Protein AF-A0A7J6F207-F1 (afdb_monomer)

Solvent-accessible surface area (backbone atoms only — not comparable to full-atom values): 18116 Å² total; per-residue (Å²): 134,89,79,79,82,77,84,74,88,72,76,72,68,62,68,54,60,66,96,80,56,78,71,93,75,94,76,94,78,90,80,84,92,70,98,64,84,72,52,60,58,55,44,32,40,72,47,55,53,28,84,56,67,71,66,47,73,34,48,55,49,33,41,46,68,74,67,44,56,73,43,56,49,37,66,40,83,78,36,62,58,88,58,69,50,54,28,77,83,65,42,54,57,38,81,51,70,30,26,36,40,64,54,31,90,42,59,66,55,42,50,43,48,52,54,54,52,38,64,72,44,91,55,65,72,62,29,57,52,41,55,61,46,37,39,79,57,34,63,71,67,53,54,91,58,49,64,70,72,66,70,55,91,43,68,62,61,43,39,52,72,77,67,43,81,35,57,67,53,54,52,50,52,27,53,50,25,50,76,71,69,35,58,64,61,19,49,54,49,29,55,59,52,46,41,62,88,73,53,70,68,51,12,30,38,30,38,51,29,13,53,53,30,42,75,74,67,41,51,72,58,10,19,54,32,18,50,55,21,69,73,34,57,44,29,26,37,63,46,55,58,65,67,43,29,60,53,35,71,48,71,66,63,62,59,52,50,41,55,44,46,62,33,71,68,34,43,53,51,44,46,73,73,66,50,54,71,46,55,52,33,37,42,31,36,52,42,49,48,31,55,24,14,64,80,40,46,32,65,80,43,37,67,59,35,20,48,23,32,40,74,48,69,37,50,56,58,17,51,36,38,67,48,67,114

Sequence (325 aa):
MKIGGGVVYGAPRATALPKLLFSHGSNRLRCSATSSSTDHVSFIKDVATSKPPQNLSQLMKMLKIRGDTIMSPGAKQGLIPIVIPLARNNSVVEVRKHGVWLLAKNVDQLIHRILVEADTENSSENSDELFHASGDLGEKLYAKGDFAKSQISNLDVYLLKQVGLFPDVLERKVKRHFEQGDHVSAMVTGEFYTKKEHFPGFARPFVFNAEVLLKVGRTSEAKDAARGALKSPWWTLGCKYEEVANIAQWDDEQIEYFKEKVSEEGKQEDLKKGKAPAQVVLDEAAFLLDLASVDGTWDECVERIAECYKEAGLNDVATFIQYTD

Structure (mmCIF, N/CA/C/O backbone):
data_AF-A0A7J6F207-F1
#
_entry.id   AF-A0A7J6F207-F1
#
loop_
_atom_site.group_PDB
_atom_site.id
_atom_site.type_sy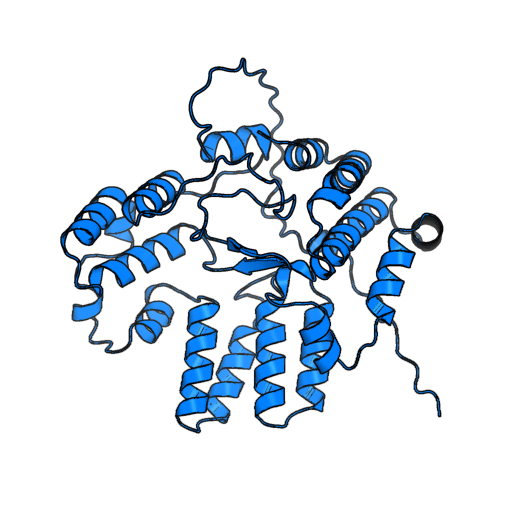mbol
_atom_site.label_atom_id
_atom_site.label_alt_id
_atom_site.label_comp_id
_atom_site.label_asym_id
_atom_site.label_entity_id
_atom_site.label_seq_id
_atom_site.pdbx_PDB_ins_code
_atom_site.Cartn_x
_atom_site.Cartn_y
_atom_site.Cartn_z
_atom_site.occupancy
_atom_site.B_iso_or_equiv
_atom_site.auth_seq_id
_atom_site.auth_comp_id
_atom_site.auth_asym_id
_atom_site.auth_atom_id
_atom_site.pdbx_PDB_model_num
ATOM 1 N N . MET A 1 1 ? -2.816 -26.780 30.613 1.00 28.61 1 MET A N 1
ATOM 2 C CA . MET A 1 1 ? -2.083 -25.562 31.022 1.00 28.61 1 MET A CA 1
ATOM 3 C C . MET A 1 1 ? -2.437 -24.461 30.038 1.00 28.61 1 MET A C 1
ATOM 5 O O . MET A 1 1 ? -2.063 -24.565 28.881 1.00 28.61 1 MET A O 1
ATOM 9 N N . LYS A 1 2 ? -3.244 -23.485 30.469 1.00 28.27 2 LYS A N 1
ATOM 10 C CA . LYS A 1 2 ? -3.598 -22.299 29.679 1.00 28.27 2 LYS A CA 1
ATOM 11 C C . LYS A 1 2 ? -2.386 -21.366 29.668 1.00 28.27 2 LYS A C 1
ATOM 13 O O . LYS A 1 2 ? -2.007 -20.872 30.725 1.00 28.27 2 LYS A O 1
ATOM 18 N N . ILE A 1 3 ? -1.763 -21.175 28.509 1.00 26.47 3 ILE A N 1
ATOM 19 C CA . ILE A 1 3 ? -0.744 -20.140 28.313 1.00 26.47 3 ILE A CA 1
ATOM 20 C C . ILE A 1 3 ? -1.495 -18.920 27.791 1.00 26.47 3 ILE A C 1
ATOM 22 O O . ILE A 1 3 ? -2.082 -18.970 26.715 1.00 26.47 3 ILE A O 1
ATOM 26 N N . GLY A 1 4 ? -1.550 -17.875 28.616 1.00 23.92 4 GLY A N 1
ATOM 27 C CA . GLY A 1 4 ? -2.285 -16.648 28.336 1.00 23.92 4 GLY A CA 1
ATOM 28 C C . GLY A 1 4 ? -1.747 -15.926 27.105 1.00 23.92 4 GLY A C 1
ATOM 29 O O . GLY A 1 4 ? -0.561 -15.595 27.037 1.00 23.92 4 GLY A O 1
ATOM 30 N N . GLY A 1 5 ? -2.640 -15.663 26.152 1.00 25.59 5 GLY A N 1
ATOM 31 C CA . GLY A 1 5 ? -2.436 -14.687 25.092 1.00 25.59 5 GLY A CA 1
ATOM 32 C C . GLY A 1 5 ? -2.389 -13.295 25.709 1.00 25.59 5 GLY A C 1
ATOM 33 O O . GLY A 1 5 ? -3.404 -12.747 26.128 1.00 25.59 5 GLY A O 1
ATOM 34 N N . GLY A 1 6 ? -1.188 -12.737 25.838 1.00 25.56 6 GLY A N 1
ATOM 35 C CA . GLY A 1 6 ? -1.021 -11.349 26.245 1.00 25.56 6 GLY A CA 1
ATOM 36 C C . GLY A 1 6 ? -1.560 -10.427 25.155 1.00 25.56 6 GLY A C 1
ATOM 37 O O . GLY A 1 6 ? -0.953 -10.318 24.091 1.00 25.56 6 GLY A O 1
ATOM 38 N N . VAL A 1 7 ? -2.672 -9.747 25.431 1.00 33.38 7 VAL A N 1
ATOM 39 C CA . VAL A 1 7 ? -3.116 -8.575 24.669 1.00 33.38 7 VAL A CA 1
ATOM 40 C C . VAL A 1 7 ? -2.098 -7.465 24.929 1.00 33.38 7 VAL A C 1
ATOM 42 O O . VAL A 1 7 ? -2.047 -6.872 26.007 1.00 33.38 7 VAL A O 1
ATOM 45 N N . VAL A 1 8 ? -1.204 -7.241 23.966 1.00 36.88 8 VAL A N 1
ATOM 46 C CA . VAL A 1 8 ? -0.157 -6.221 24.069 1.00 36.88 8 VAL A CA 1
ATOM 47 C C . VAL A 1 8 ? -0.746 -4.883 23.634 1.00 36.88 8 VAL A C 1
ATOM 49 O O . VAL A 1 8 ? -1.020 -4.678 22.454 1.00 36.88 8 VAL A O 1
ATOM 52 N N . TYR A 1 9 ? -0.906 -3.967 24.591 1.00 30.25 9 TYR A N 1
ATOM 53 C CA . TYR A 1 9 ? -1.257 -2.568 24.344 1.00 30.25 9 TYR A CA 1
ATOM 54 C C . TYR A 1 9 ? -0.254 -1.938 23.362 1.00 30.25 9 TYR A C 1
ATOM 56 O O . TYR A 1 9 ? 0.905 -1.695 23.701 1.00 30.25 9 TYR A O 1
ATOM 64 N N . GLY A 1 10 ? -0.688 -1.717 22.121 1.00 35.38 10 GLY A N 1
ATOM 65 C CA . GLY A 1 10 ? 0.069 -0.995 21.101 1.00 35.38 10 GLY A CA 1
ATOM 66 C C . GLY A 1 10 ? -0.081 0.521 21.251 1.00 35.38 10 GLY A C 1
ATOM 67 O O . GLY A 1 10 ? -1.093 1.008 21.750 1.00 35.38 10 GLY A O 1
ATOM 68 N N . ALA A 1 11 ? 0.932 1.269 20.806 1.00 35.50 11 ALA A N 1
ATOM 69 C CA . ALA A 1 11 ? 0.872 2.724 20.660 1.00 35.50 11 ALA A CA 1
ATOM 70 C C . ALA A 1 11 ? -0.309 3.160 19.754 1.00 35.50 11 ALA A C 1
ATOM 72 O O . ALA A 1 11 ? -0.780 2.343 18.958 1.00 35.50 11 ALA A O 1
ATOM 73 N N . PRO A 1 12 ? -0.782 4.423 19.831 1.00 37.75 12 PRO A N 1
ATOM 74 C CA . PRO A 1 12 ? -1.989 4.867 19.128 1.00 37.75 12 PRO A CA 1
ATOM 75 C C . PRO A 1 12 ? -1.892 4.638 17.614 1.00 37.75 12 PRO A C 1
ATOM 77 O O . PRO A 1 12 ? -1.083 5.275 16.932 1.00 37.75 12 PRO A O 1
ATOM 80 N N . ARG A 1 13 ? -2.729 3.738 17.078 1.00 55.09 13 ARG A N 1
ATOM 81 C CA . ARG A 1 13 ? -2.786 3.401 15.641 1.00 55.09 13 ARG A CA 1
ATOM 82 C C . ARG A 1 13 ? -3.177 4.603 14.784 1.00 55.09 13 ARG A C 1
ATOM 84 O O . ARG A 1 13 ? -2.725 4.704 13.647 1.00 55.09 13 ARG A O 1
ATOM 91 N N . ALA A 1 14 ? -3.889 5.576 15.357 1.00 39.44 14 ALA A N 1
ATOM 92 C CA . ALA A 1 14 ? -4.205 6.840 14.692 1.00 39.44 14 ALA A CA 1
ATOM 93 C C . ALA A 1 14 ? -2.966 7.683 14.314 1.00 39.44 14 ALA A C 1
ATOM 95 O O . ALA A 1 14 ? -3.075 8.605 13.512 1.00 39.44 14 ALA A O 1
ATOM 96 N N . THR A 1 15 ? -1.771 7.373 14.841 1.00 33.72 15 THR A N 1
ATOM 97 C CA . THR A 1 15 ? -0.513 8.021 14.411 1.00 33.72 15 THR A CA 1
ATOM 98 C C . THR A 1 15 ? 0.117 7.391 13.160 1.00 33.72 15 THR A C 1
ATOM 100 O O . THR A 1 15 ? 1.152 7.870 12.695 1.00 33.72 15 THR A O 1
ATOM 103 N N . ALA A 1 16 ? -0.493 6.336 12.599 1.00 35.22 16 ALA A N 1
ATOM 104 C CA . ALA A 1 16 ? -0.034 5.659 11.384 1.00 35.22 16 ALA A CA 1
ATOM 105 C C . ALA A 1 16 ? -0.515 6.316 10.080 1.00 35.22 16 ALA A C 1
ATOM 107 O O . ALA A 1 16 ? -0.005 5.968 9.016 1.00 35.22 16 ALA A O 1
ATOM 108 N N . LEU A 1 17 ? -1.421 7.301 10.140 1.00 36.38 17 LEU A N 1
ATOM 109 C CA . LEU A 1 17 ? -1.520 8.275 9.057 1.00 36.38 17 LEU A CA 1
ATOM 110 C C . LEU A 1 17 ? -0.221 9.083 9.102 1.00 36.38 17 LEU A C 1
ATOM 112 O O . LEU A 1 17 ? 0.019 9.775 10.099 1.00 36.38 17 LEU A O 1
ATOM 116 N N . PRO A 1 18 ? 0.665 8.997 8.092 1.00 29.45 18 PRO A N 1
ATOM 117 C CA . PRO A 1 18 ? 1.830 9.857 8.091 1.00 29.45 18 PRO A CA 1
ATOM 118 C C . PRO A 1 18 ? 1.350 11.304 8.241 1.00 29.45 18 PRO A C 1
ATOM 120 O O . PRO A 1 18 ? 0.326 11.691 7.674 1.00 29.45 18 PRO A O 1
ATOM 123 N N . LYS A 1 19 ? 2.110 12.121 8.977 1.00 29.20 19 LYS A N 1
ATOM 124 C CA . LYS A 1 19 ? 1.966 13.589 9.062 1.00 29.20 19 LYS A CA 1
ATOM 125 C C . LYS A 1 19 ? 2.171 14.291 7.695 1.00 29.20 19 LYS A C 1
ATOM 127 O O . LYS A 1 19 ? 2.712 15.387 7.633 1.00 29.20 19 LYS A O 1
ATOM 132 N N . LEU A 1 20 ? 1.794 13.644 6.595 1.00 34.44 20 LEU A N 1
ATOM 133 C CA . LEU A 1 20 ? 1.950 14.065 5.210 1.00 34.44 20 LEU A CA 1
ATOM 134 C C . LEU A 1 20 ? 0.688 14.723 4.632 1.00 34.44 20 LEU A C 1
ATOM 136 O O . LEU A 1 20 ? 0.778 15.255 3.532 1.00 34.44 20 LEU A O 1
ATOM 140 N N . LEU A 1 21 ? -0.457 14.724 5.331 1.00 36.69 21 LEU A N 1
ATOM 141 C CA . LEU A 1 21 ? -1.732 15.133 4.717 1.00 36.69 21 LEU A CA 1
ATOM 142 C C . LEU A 1 21 ? -2.353 16.451 5.192 1.00 36.69 21 LEU A C 1
ATOM 144 O O . LEU A 1 21 ? -3.260 16.920 4.514 1.00 36.69 21 LEU A O 1
ATOM 148 N N . PHE A 1 22 ? -1.872 17.104 6.255 1.00 39.38 22 PHE A N 1
ATOM 149 C CA . PHE A 1 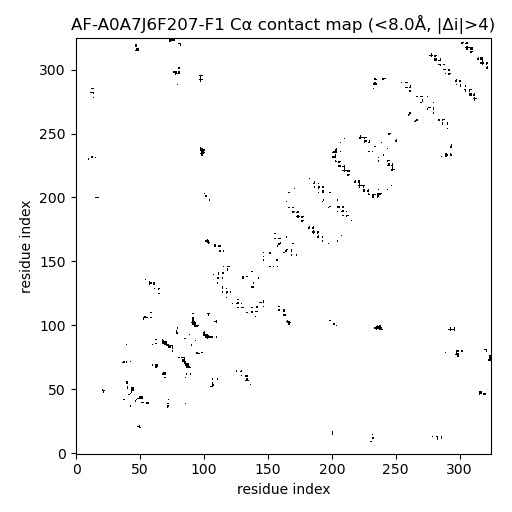22 ? -2.588 18.263 6.811 1.00 39.38 22 PHE A CA 1
ATOM 150 C C . PHE A 1 22 ? -1.677 19.470 7.046 1.00 39.38 22 PHE A C 1
ATOM 152 O O . PHE A 1 22 ? -1.148 19.684 8.135 1.00 39.38 22 PHE A O 1
ATOM 159 N N . SER A 1 23 ? -1.517 20.285 6.002 1.00 31.81 23 SER A N 1
ATOM 160 C CA . SER A 1 23 ? -1.127 21.689 6.139 1.00 31.81 23 SER A CA 1
ATOM 161 C C . SER A 1 23 ? -2.415 22.511 6.183 1.00 31.81 23 SER A C 1
ATOM 163 O O . SER A 1 23 ? -3.154 22.551 5.206 1.00 31.81 23 SER A O 1
ATOM 165 N N . HIS A 1 24 ? -2.723 23.110 7.336 1.00 33.19 24 HIS A N 1
ATOM 166 C CA . HIS A 1 24 ? -3.893 23.973 7.506 1.00 33.19 24 HIS A CA 1
ATOM 167 C C . HIS A 1 24 ? -3.801 25.208 6.600 1.00 33.19 24 HIS A C 1
ATOM 169 O O . HIS A 1 24 ? -2.941 26.067 6.791 1.00 33.19 24 HIS A O 1
ATOM 175 N N . GLY A 1 25 ? -4.738 25.317 5.660 1.00 33.47 25 GLY A N 1
ATOM 176 C CA . GLY A 1 25 ? -4.974 26.508 4.853 1.00 33.47 25 GLY A CA 1
ATOM 177 C C . GLY A 1 25 ? -6.463 26.638 4.559 1.00 33.47 25 GLY A C 1
ATOM 178 O O . GLY A 1 25 ? -6.948 26.117 3.564 1.00 33.47 25 GLY A O 1
ATOM 179 N N . SER A 1 26 ? -7.196 27.313 5.445 1.00 35.41 26 SER A N 1
ATOM 180 C CA . SER A 1 26 ? -8.622 27.598 5.266 1.00 35.41 26 SER A CA 1
ATOM 181 C C . SER A 1 26 ? -8.830 28.568 4.103 1.00 35.41 26 SER A C 1
ATOM 183 O O . SER A 1 26 ? -8.403 29.716 4.195 1.00 35.41 26 SER A O 1
ATOM 185 N N . ASN A 1 27 ? -9.571 28.151 3.074 1.00 31.28 27 ASN A N 1
ATOM 186 C CA . ASN A 1 27 ? -10.375 29.053 2.248 1.00 31.28 27 ASN A CA 1
ATOM 187 C C . ASN A 1 27 ? -11.616 28.319 1.722 1.00 31.28 27 ASN A C 1
ATOM 189 O O . ASN A 1 27 ? -11.515 27.376 0.945 1.00 31.28 27 ASN A O 1
ATOM 193 N N . ARG A 1 28 ? -12.802 28.774 2.146 1.00 32.16 28 ARG A N 1
ATOM 194 C CA . ARG A 1 28 ? -14.097 28.295 1.644 1.00 32.16 28 ARG A CA 1
ATOM 195 C C . ARG A 1 28 ? -14.354 28.873 0.254 1.00 32.16 28 ARG A C 1
ATOM 197 O O . ARG A 1 28 ? -14.482 30.088 0.122 1.00 32.16 28 ARG A O 1
ATOM 204 N N . LEU A 1 29 ? -14.529 28.015 -0.747 1.00 35.50 29 LEU A N 1
ATOM 205 C CA . LEU A 1 29 ? -15.090 28.387 -2.047 1.00 35.50 29 LEU A CA 1
ATOM 206 C C . LEU A 1 29 ? -16.306 27.503 -2.350 1.00 35.50 29 LEU A C 1
ATOM 208 O O . LEU A 1 29 ? -16.254 26.282 -2.256 1.00 35.50 29 LEU A O 1
ATOM 212 N N . ARG A 1 30 ? -17.428 28.156 -2.665 1.00 35.38 30 ARG A N 1
ATOM 213 C CA . ARG A 1 30 ? -18.654 27.540 -3.190 1.00 35.38 30 ARG A CA 1
ATOM 214 C C . ARG A 1 30 ? -18.448 27.306 -4.686 1.00 35.38 30 ARG A C 1
ATOM 216 O O . ARG A 1 30 ? -18.231 28.280 -5.402 1.00 35.38 30 ARG A O 1
ATOM 223 N N . CYS A 1 31 ? -18.586 26.069 -5.154 1.00 32.47 31 CYS A N 1
ATOM 224 C CA . CYS A 1 31 ? -18.536 25.752 -6.581 1.00 32.47 31 CYS A CA 1
ATOM 225 C C . CYS A 1 31 ? -19.909 25.280 -7.074 1.00 32.47 31 CYS A C 1
ATOM 227 O O . CYS A 1 31 ? -20.503 24.356 -6.520 1.00 32.47 31 CYS A O 1
ATOM 229 N N . SER A 1 32 ? -20.414 25.953 -8.107 1.00 30.66 32 SER A N 1
ATOM 230 C CA . SER A 1 32 ? -21.605 25.573 -8.865 1.00 30.66 32 SER A CA 1
ATOM 231 C C . SER A 1 32 ? -21.255 24.460 -9.855 1.00 30.66 32 SER A C 1
ATOM 233 O O . SER A 1 32 ? -20.261 24.550 -10.574 1.00 30.66 32 SER A O 1
ATOM 235 N N . ALA A 1 33 ? -22.075 23.411 -9.873 1.00 37.38 33 ALA A N 1
ATOM 236 C CA . ALA A 1 33 ? -21.884 22.221 -10.690 1.00 37.38 33 ALA A CA 1
ATOM 237 C C . ALA A 1 33 ? -22.015 22.527 -12.190 1.00 37.38 33 ALA A C 1
ATOM 239 O O . ALA A 1 33 ? -23.057 22.991 -12.650 1.00 37.38 33 ALA A O 1
ATOM 240 N N . THR A 1 34 ? -20.966 22.208 -12.952 1.00 28.19 34 THR A N 1
ATOM 241 C CA . THR A 1 34 ? -21.048 22.026 -14.406 1.00 28.19 34 THR A CA 1
ATOM 242 C C . THR A 1 34 ? -20.304 20.739 -14.748 1.00 28.19 34 THR A C 1
ATOM 244 O O . THR A 1 34 ? -19.140 20.574 -14.394 1.00 28.19 34 THR A O 1
ATOM 247 N N . SER A 1 35 ? -21.011 19.802 -15.372 1.00 36.09 35 SER A N 1
ATOM 248 C CA . SER A 1 35 ? -20.571 18.445 -15.695 1.00 36.09 35 SER A CA 1
ATOM 249 C C . SER A 1 35 ? -19.391 18.435 -16.673 1.00 36.09 35 SER A C 1
ATOM 251 O O . SER A 1 35 ? -19.563 18.639 -17.874 1.00 36.09 35 SER A O 1
ATOM 253 N N . SER A 1 36 ? -18.190 18.192 -16.163 1.00 32.62 36 SER A N 1
ATOM 254 C CA . SER A 1 36 ? -16.975 17.915 -16.930 1.00 32.62 36 SER A CA 1
ATOM 255 C C . SER A 1 36 ? -15.990 17.305 -15.941 1.00 32.62 36 SER A C 1
ATOM 257 O O . SER A 1 36 ? -15.637 17.987 -14.985 1.00 32.62 36 SER A O 1
ATOM 259 N N . SER A 1 37 ? -15.619 16.034 -16.141 1.00 42.25 37 SER A N 1
ATOM 260 C CA . SER A 1 37 ? -14.688 15.229 -15.326 1.00 42.25 37 SER A CA 1
ATOM 261 C C . SER A 1 37 ? -13.835 16.056 -14.359 1.00 42.25 37 SER A C 1
ATOM 263 O O . SER A 1 37 ? -12.945 16.788 -14.800 1.00 42.25 37 SER A O 1
ATOM 265 N N . THR A 1 38 ? -14.119 15.968 -13.063 1.00 55.78 38 THR A N 1
ATOM 266 C CA . THR A 1 38 ? -13.369 16.685 -12.032 1.00 55.78 38 THR A CA 1
ATOM 267 C C . THR A 1 38 ? -11.894 16.302 -12.150 1.00 55.78 38 THR A C 1
ATOM 269 O O . THR A 1 38 ? -11.551 15.127 -12.032 1.00 55.78 38 THR A O 1
ATOM 272 N N . ASP A 1 39 ? -11.028 17.275 -12.437 1.00 81.31 39 ASP A N 1
ATOM 273 C CA . ASP A 1 39 ? -9.578 17.080 -12.445 1.00 81.31 39 ASP A CA 1
ATOM 274 C C . ASP A 1 39 ? -9.162 16.543 -11.065 1.00 81.31 39 ASP A C 1
ATOM 276 O O . ASP A 1 39 ? -9.427 17.181 -10.045 1.00 81.31 39 ASP A O 1
ATOM 280 N N . HIS A 1 40 ? -8.540 15.361 -10.994 1.00 91.56 40 HIS A N 1
ATOM 281 C CA . HIS A 1 40 ? -8.069 14.776 -9.729 1.00 91.56 40 HIS A CA 1
ATOM 282 C C . HIS A 1 40 ? -7.243 15.772 -8.908 1.00 91.56 40 HIS A C 1
ATOM 284 O O . HIS A 1 40 ? -7.272 15.733 -7.679 1.00 91.56 40 HIS A O 1
ATOM 290 N N . VAL A 1 41 ? -6.539 16.696 -9.572 1.00 92.31 41 VAL A N 1
ATOM 291 C CA . VAL A 1 41 ? -5.786 17.772 -8.919 1.00 92.31 41 VAL A CA 1
ATOM 292 C C . VAL A 1 41 ? -6.703 18.733 -8.159 1.00 92.31 41 VAL A C 1
ATOM 294 O O . VAL A 1 41 ? -6.407 19.049 -7.003 1.00 92.31 41 VAL A O 1
ATOM 297 N N . SER A 1 42 ? -7.805 19.193 -8.764 1.00 92.44 42 SER A N 1
ATOM 298 C CA . SER A 1 42 ? -8.756 20.077 -8.078 1.00 92.44 42 SER A CA 1
ATOM 299 C C . SER A 1 42 ? -9.488 19.331 -6.972 1.00 92.44 42 SER A C 1
ATOM 301 O O . SER A 1 42 ? -9.613 19.855 -5.873 1.00 92.44 42 SER A O 1
ATOM 303 N N . PHE A 1 43 ? -9.857 18.069 -7.196 1.00 93.19 43 PHE A N 1
ATOM 304 C CA . PHE A 1 43 ? -10.489 17.251 -6.166 1.00 93.19 43 PHE A CA 1
ATOM 305 C C . PHE A 1 43 ? -9.606 17.077 -4.917 1.00 93.19 43 PHE A C 1
ATOM 307 O O . PHE A 1 43 ? -10.065 17.298 -3.796 1.00 93.19 43 PHE A O 1
ATOM 314 N N . ILE A 1 44 ? -8.321 16.738 -5.087 1.00 93.75 44 ILE A N 1
ATOM 315 C CA . ILE A 1 44 ? -7.391 16.585 -3.954 1.00 93.75 44 ILE A CA 1
ATOM 316 C C . ILE A 1 44 ? -7.229 17.906 -3.190 1.00 93.75 44 ILE A C 1
ATOM 318 O O . ILE A 1 44 ? -7.149 17.915 -1.961 1.00 93.75 44 ILE A O 1
ATOM 322 N N . LYS A 1 45 ? -7.186 19.023 -3.916 1.00 93.31 45 LYS A N 1
ATOM 323 C CA . LYS A 1 45 ? -7.006 20.347 -3.326 1.00 93.31 45 LYS A CA 1
ATOM 324 C C . LYS A 1 45 ? -8.257 20.838 -2.596 1.00 93.31 45 LYS A C 1
ATOM 326 O O . LYS A 1 45 ? -8.149 21.310 -1.469 1.00 93.31 45 LYS A O 1
ATOM 331 N N . ASP A 1 46 ? -9.413 20.737 -3.240 1.00 92.31 46 ASP A N 1
ATOM 332 C CA . ASP A 1 46 ? -10.631 21.433 -2.827 1.00 92.31 46 ASP A CA 1
ATOM 333 C C . ASP A 1 46 ? -11.539 20.549 -1.957 1.00 92.31 46 ASP A C 1
ATOM 335 O O . ASP A 1 46 ? -12.191 21.062 -1.052 1.00 92.31 46 ASP A O 1
ATOM 339 N N . VAL A 1 47 ? -11.561 19.229 -2.195 1.00 92.06 47 VAL A N 1
ATOM 340 C CA . VAL A 1 47 ? -12.371 18.267 -1.421 1.00 92.06 47 VAL A CA 1
ATOM 341 C C . VAL A 1 47 ? -11.527 17.568 -0.363 1.00 92.06 47 VAL A C 1
ATOM 343 O O . VAL A 1 47 ? -11.889 17.574 0.808 1.00 92.06 47 VAL A O 1
ATOM 346 N N . ALA A 1 48 ? -10.382 16.992 -0.746 1.00 90.19 48 ALA A N 1
ATOM 347 C CA . ALA A 1 48 ? -9.510 16.313 0.217 1.00 90.19 48 ALA A CA 1
ATOM 348 C C . ALA A 1 48 ? -8.671 17.287 1.063 1.00 90.19 48 ALA A C 1
ATOM 350 O O . ALA A 1 48 ? -8.001 16.861 2.005 1.00 90.19 48 ALA A O 1
ATOM 351 N N . THR A 1 49 ? -8.705 18.593 0.759 1.00 92.25 49 THR A N 1
ATOM 352 C CA . THR A 1 49 ? -7.972 19.658 1.475 1.00 92.25 49 THR A CA 1
ATOM 353 C C . THR A 1 49 ? -6.477 19.371 1.637 1.00 92.25 49 THR A C 1
ATOM 355 O O . THR A 1 49 ? -5.845 19.746 2.624 1.00 92.25 49 THR A O 1
ATOM 358 N N . SER A 1 50 ? -5.895 18.682 0.654 1.00 91.06 50 SER A N 1
ATOM 359 C CA . SER A 1 50 ? -4.506 18.237 0.690 1.00 91.06 50 SER A CA 1
ATOM 360 C C . SER A 1 50 ? -3.710 18.773 -0.493 1.00 91.06 50 SER A C 1
ATOM 362 O O . SER A 1 50 ? -4.251 19.336 -1.444 1.00 91.06 50 SER A O 1
ATOM 364 N N . LYS A 1 51 ? -2.385 18.620 -0.442 1.00 92.00 51 LYS A N 1
ATOM 365 C CA . LYS A 1 51 ? -1.506 19.039 -1.534 1.00 92.00 51 LYS A CA 1
ATOM 366 C C . LYS A 1 51 ? -1.503 17.958 -2.621 1.00 92.00 51 LYS A C 1
ATOM 368 O O . LYS A 1 51 ? -1.032 16.853 -2.343 1.00 92.00 51 LYS A O 1
ATOM 373 N N . PRO A 1 52 ? -1.945 18.257 -3.857 1.00 91.44 52 PRO A N 1
ATOM 374 C CA . PRO A 1 52 ? -1.884 17.292 -4.946 1.00 91.44 52 PRO A CA 1
ATOM 375 C C . PRO A 1 52 ? -0.440 16.836 -5.206 1.00 91.44 52 PRO A C 1
ATOM 377 O O . PRO A 1 52 ? 0.476 17.670 -5.168 1.00 91.44 52 PRO A O 1
ATOM 380 N N . PRO A 1 53 ? -0.214 15.537 -5.480 1.00 90.88 53 PRO A N 1
ATOM 381 C CA . PRO A 1 53 ? 1.083 15.050 -5.920 1.00 90.88 53 PRO A CA 1
ATOM 382 C C . PRO A 1 53 ? 1.564 15.808 -7.157 1.00 90.88 53 PRO A C 1
ATOM 384 O O . PRO A 1 53 ? 0.783 16.117 -8.061 1.00 90.88 53 PRO A O 1
ATOM 387 N N . GLN A 1 54 ? 2.866 16.086 -7.207 1.00 89.44 54 GLN A N 1
ATOM 388 C CA . GLN A 1 54 ? 3.470 16.618 -8.423 1.00 89.44 54 GLN A CA 1
ATOM 389 C C . GLN A 1 54 ? 3.288 15.610 -9.559 1.00 89.44 54 GLN A C 1
ATOM 391 O O . GLN A 1 54 ? 3.253 14.402 -9.333 1.00 89.44 54 GLN A O 1
ATOM 396 N N . ASN A 1 55 ? 3.140 16.130 -10.774 1.00 91.44 55 ASN A N 1
ATOM 397 C CA . ASN A 1 55 ? 3.074 15.343 -12.002 1.00 91.44 55 ASN A CA 1
ATOM 398 C C . ASN A 1 55 ? 1.884 14.372 -12.121 1.00 91.44 55 ASN A C 1
ATOM 400 O O . ASN A 1 55 ? 1.861 13.520 -13.010 1.00 91.44 55 ASN A O 1
ATOM 404 N N . LEU A 1 56 ? 0.865 14.507 -11.261 1.00 92.00 56 LEU A N 1
ATOM 405 C CA . LEU A 1 56 ? -0.331 13.664 -11.307 1.00 92.00 56 LEU A CA 1
ATOM 406 C C . LEU A 1 56 ? -1.021 13.737 -12.675 1.00 92.00 56 LEU A C 1
ATOM 408 O O . LEU A 1 56 ? -1.385 12.708 -13.232 1.00 92.00 56 LEU A O 1
ATOM 412 N N . SER A 1 57 ? -1.146 14.930 -13.257 1.00 91.19 57 SER A N 1
ATOM 413 C CA . SER A 1 57 ? -1.772 15.113 -14.569 1.00 91.19 57 SER A CA 1
ATOM 414 C C . SER A 1 57 ? -1.035 14.360 -15.687 1.00 91.19 57 SER A C 1
ATOM 416 O O . SER A 1 57 ? -1.679 13.836 -16.593 1.00 91.19 57 SER A O 1
ATOM 418 N N . GLN A 1 58 ? 0.298 14.276 -15.629 1.00 92.06 58 GLN A N 1
ATOM 419 C CA . GLN A 1 58 ? 1.114 13.498 -16.565 1.00 92.06 58 GLN A CA 1
ATOM 420 C C . GLN A 1 58 ? 0.857 12.001 -16.387 1.00 92.06 58 GLN A C 1
ATOM 422 O O . GLN A 1 58 ? 0.563 11.319 -17.367 1.00 92.06 58 GLN A O 1
ATOM 427 N N . LEU A 1 59 ? 0.867 11.507 -15.143 1.00 92.88 59 LEU A N 1
ATOM 428 C CA . LEU A 1 59 ? 0.533 10.111 -14.853 1.00 92.88 59 LEU A CA 1
ATOM 429 C C . LEU A 1 59 ? -0.856 9.749 -15.396 1.00 92.88 59 LEU A C 1
ATOM 431 O O . LEU A 1 59 ? -0.995 8.738 -16.073 1.00 92.88 59 LEU A O 1
ATOM 435 N N . MET A 1 60 ? -1.868 10.591 -15.175 1.00 91.81 60 MET A N 1
ATOM 436 C CA . MET A 1 60 ? -3.231 10.345 -15.666 1.00 91.81 60 MET A CA 1
ATOM 437 C C . MET A 1 60 ? -3.297 10.218 -17.195 1.00 91.81 60 MET A C 1
ATOM 439 O O . MET A 1 60 ? -4.011 9.359 -17.714 1.00 91.81 60 MET A O 1
ATOM 443 N N . LYS A 1 61 ? -2.529 11.033 -17.932 1.00 91.62 61 LYS A N 1
ATOM 444 C CA . LYS A 1 61 ? -2.417 10.916 -19.396 1.00 91.62 61 LYS A CA 1
ATOM 445 C C . LYS A 1 61 ? -1.764 9.596 -19.803 1.00 91.62 61 LYS A C 1
ATOM 447 O O . LYS A 1 61 ? -2.277 8.924 -20.693 1.00 91.62 61 LYS A O 1
ATOM 452 N N . MET A 1 62 ? -0.676 9.213 -19.135 1.00 92.06 62 MET A N 1
ATOM 453 C CA . MET A 1 62 ? 0.040 7.966 -19.418 1.00 92.06 62 MET A CA 1
ATOM 454 C C . MET A 1 62 ? -0.819 6.728 -19.141 1.00 92.06 62 MET A C 1
ATOM 456 O O . MET A 1 62 ? -0.858 5.817 -19.962 1.00 92.06 62 MET A O 1
ATOM 460 N N . LEU A 1 63 ? -1.565 6.714 -18.032 1.00 90.94 63 LEU A N 1
ATOM 461 C CA . LEU A 1 63 ? -2.510 5.638 -17.717 1.00 90.94 63 LEU A CA 1
ATOM 462 C C . LEU A 1 63 ? -3.557 5.487 -18.831 1.00 90.94 63 LEU A C 1
ATOM 464 O O . LEU A 1 63 ? -3.802 4.381 -19.309 1.00 90.94 63 LEU A O 1
ATOM 468 N N . LYS A 1 64 ? -4.114 6.603 -19.318 1.00 90.06 64 LYS A N 1
ATOM 469 C CA . LYS A 1 64 ? -5.076 6.588 -20.427 1.00 90.06 64 LYS A CA 1
ATOM 470 C C . LYS A 1 64 ? -4.481 6.011 -21.720 1.00 90.06 64 LYS A C 1
ATOM 472 O O . LYS A 1 64 ? -5.158 5.235 -22.385 1.00 90.06 64 LYS A O 1
ATOM 477 N N . ILE A 1 65 ? -3.238 6.362 -22.062 1.00 90.50 65 ILE A N 1
ATOM 478 C CA . ILE A 1 65 ? -2.532 5.837 -23.252 1.00 90.50 65 ILE A CA 1
ATOM 479 C C . ILE A 1 65 ? -2.285 4.334 -23.129 1.00 90.50 65 ILE A C 1
ATOM 481 O O . ILE A 1 65 ? -2.474 3.594 -24.087 1.00 90.50 65 ILE A O 1
ATOM 485 N N . ARG A 1 66 ? -1.970 3.847 -21.924 1.00 88.06 66 ARG A N 1
ATOM 486 C CA . ARG A 1 66 ? -1.831 2.408 -21.658 1.00 88.06 66 ARG A CA 1
ATOM 487 C C . ARG A 1 66 ? -3.168 1.642 -21.689 1.00 88.06 66 ARG A C 1
ATOM 489 O O . ARG A 1 66 ? -3.198 0.440 -21.448 1.00 88.06 66 ARG A O 1
ATOM 496 N N . GLY A 1 67 ? -4.279 2.321 -21.979 1.00 87.19 67 GLY A N 1
ATOM 497 C CA . GLY A 1 67 ? -5.612 1.727 -22.051 1.00 87.19 67 GLY A CA 1
ATOM 498 C C . GLY A 1 67 ? -6.302 1.576 -20.694 1.00 87.19 67 GLY A C 1
ATOM 499 O O . GLY A 1 67 ? -7.338 0.914 -20.607 1.00 87.19 67 GLY A O 1
ATOM 500 N N . ASP A 1 68 ? -5.771 2.187 -19.630 1.00 88.31 68 ASP A N 1
ATOM 501 C CA . ASP A 1 68 ? -6.413 2.149 -18.322 1.00 88.31 68 ASP A CA 1
ATOM 502 C C . ASP A 1 68 ? -7.692 3.000 -18.311 1.00 88.31 68 ASP A C 1
ATOM 504 O O . ASP A 1 68 ? -7.735 4.147 -18.765 1.00 88.31 68 ASP A O 1
ATOM 508 N N . THR A 1 69 ? -8.765 2.443 -17.745 1.00 89.81 69 THR A N 1
ATOM 509 C CA . THR A 1 6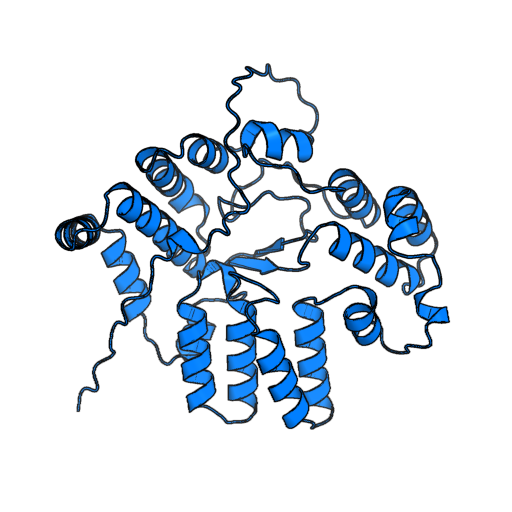9 ? -10.021 3.179 -17.561 1.00 89.81 69 THR A CA 1
ATOM 510 C C . THR A 1 69 ? -9.880 4.144 -16.390 1.00 89.81 69 THR A C 1
ATOM 512 O O . THR A 1 69 ? -9.841 3.711 -15.234 1.00 89.81 69 THR A O 1
ATOM 515 N N . ILE A 1 70 ? -9.819 5.440 -16.698 1.00 90.75 70 ILE A N 1
ATOM 516 C CA . ILE A 1 70 ? -9.792 6.514 -15.701 1.00 90.75 70 ILE A CA 1
ATOM 517 C C . ILE A 1 70 ? -11.092 6.514 -14.895 1.00 90.75 70 ILE A C 1
ATOM 519 O O . ILE A 1 70 ? -12.184 6.428 -15.458 1.00 90.75 70 ILE A O 1
ATOM 523 N N . MET A 1 71 ? -10.959 6.609 -13.576 1.00 89.88 71 MET A N 1
ATOM 524 C CA . MET A 1 71 ? -12.078 6.668 -12.641 1.00 89.88 71 MET A CA 1
ATOM 525 C C . MET A 1 71 ? -12.266 8.093 -12.138 1.00 89.88 71 MET A C 1
ATOM 527 O O . MET A 1 71 ? -11.295 8.828 -11.971 1.00 89.88 71 MET A O 1
ATOM 531 N N . SER A 1 72 ? -13.514 8.479 -11.885 1.00 90.81 72 SER A N 1
ATOM 532 C CA . SER A 1 72 ? -13.797 9.754 -11.231 1.00 90.81 72 SER A CA 1
ATOM 533 C C . SER A 1 72 ? -13.258 9.732 -9.795 1.00 90.81 72 SER A C 1
ATOM 535 O O . SER A 1 72 ? -13.398 8.703 -9.130 1.00 90.81 72 SER A O 1
ATOM 537 N N . PRO A 1 73 ? -12.647 10.818 -9.290 1.00 91.31 73 PRO A N 1
ATOM 538 C CA . PRO A 1 73 ? -12.064 10.830 -7.949 1.00 91.31 73 PRO A CA 1
ATOM 539 C C . PRO A 1 73 ? -13.086 10.620 -6.813 1.00 91.31 73 PRO A C 1
ATOM 541 O O . PRO A 1 73 ? -12.684 10.241 -5.713 1.00 91.31 73 PRO A O 1
ATOM 544 N N . GLY A 1 74 ? -14.384 10.834 -7.061 1.00 89.88 74 GLY A N 1
ATOM 545 C CA . GLY A 1 74 ? -15.470 10.557 -6.118 1.00 89.88 74 GLY A CA 1
ATOM 546 C C . GLY A 1 74 ? -16.089 9.161 -6.234 1.00 89.88 74 GLY A C 1
ATOM 547 O O . GLY A 1 74 ? -16.897 8.793 -5.381 1.00 89.88 74 GLY A O 1
ATOM 548 N N . ALA A 1 75 ? -15.688 8.350 -7.222 1.00 90.56 75 ALA A N 1
ATOM 549 C CA . ALA A 1 75 ? -16.189 6.993 -7.448 1.00 90.56 75 ALA A CA 1
ATOM 550 C C . ALA A 1 75 ? -15.587 5.989 -6.444 1.00 90.56 75 ALA A C 1
ATOM 552 O O . ALA A 1 75 ? -14.890 5.044 -6.817 1.00 90.56 75 ALA A O 1
ATOM 553 N N . LYS A 1 76 ? -15.834 6.230 -5.152 1.00 88.25 76 LYS A N 1
ATOM 554 C CA . LYS A 1 76 ? -15.271 5.491 -4.013 1.00 88.25 76 LYS A CA 1
ATOM 555 C C . LYS A 1 76 ? -16.141 4.327 -3.529 1.00 88.25 76 LYS A C 1
ATOM 557 O O . LYS A 1 76 ? -15.748 3.655 -2.584 1.00 88.25 76 LYS A O 1
ATOM 562 N N . GLN A 1 77 ? -17.289 4.075 -4.162 1.00 87.56 77 GLN A N 1
ATOM 563 C CA . GLN A 1 77 ? -18.165 2.957 -3.800 1.00 87.56 77 GLN A CA 1
ATOM 564 C C . GLN A 1 77 ? -17.404 1.625 -3.859 1.00 87.56 77 GLN A C 1
ATOM 566 O O . GLN A 1 77 ? -16.764 1.309 -4.865 1.00 87.56 77 GLN A O 1
ATOM 571 N N . GLY A 1 78 ? -17.481 0.844 -2.785 1.00 86.06 78 GLY A N 1
ATOM 572 C CA . GLY A 1 78 ? -16.789 -0.432 -2.636 1.00 86.06 78 GLY A CA 1
ATOM 573 C C . GLY A 1 78 ? -15.270 -0.310 -2.474 1.00 86.06 78 GLY A C 1
ATOM 574 O O . GLY A 1 78 ? -14.579 -1.330 -2.507 1.00 86.06 78 GLY A O 1
ATOM 575 N N . LEU A 1 79 ? -14.734 0.906 -2.317 1.00 88.25 79 LEU A N 1
ATOM 576 C CA . LEU A 1 79 ? -13.319 1.171 -2.064 1.00 88.25 79 LEU A CA 1
ATOM 577 C C . LEU A 1 79 ? -13.113 1.626 -0.619 1.00 88.25 79 LEU A C 1
ATOM 579 O O . LEU A 1 79 ? -14.027 2.109 0.044 1.00 88.25 79 LEU A O 1
ATOM 583 N N . ILE A 1 80 ? -11.873 1.530 -0.140 1.00 90.31 80 ILE A N 1
ATOM 584 C CA . ILE A 1 80 ? -11.520 2.041 1.187 1.00 90.31 80 ILE A CA 1
ATOM 585 C C . ILE A 1 80 ? -11.844 3.546 1.257 1.00 90.31 80 ILE A C 1
ATOM 587 O O . ILE A 1 80 ? -11.373 4.293 0.398 1.00 90.31 80 ILE A O 1
ATOM 591 N N . PRO A 1 81 ? -12.547 4.043 2.292 1.00 89.94 81 PRO A N 1
ATOM 592 C CA . PRO A 1 81 ? -13.083 5.411 2.300 1.00 89.94 81 PRO A CA 1
ATOM 593 C C . PRO A 1 81 ? -12.040 6.540 2.199 1.00 89.94 81 PRO A C 1
ATOM 595 O O . PRO A 1 81 ? -12.382 7.680 1.890 1.00 89.94 81 PRO A O 1
ATOM 598 N N . ILE A 1 82 ? -10.766 6.230 2.463 1.00 90.12 82 ILE A N 1
ATOM 599 C CA . ILE A 1 82 ? -9.646 7.180 2.475 1.00 90.12 82 ILE A CA 1
ATOM 600 C C . ILE A 1 82 ? -8.840 7.223 1.164 1.00 90.12 82 ILE A C 1
ATOM 602 O O . ILE A 1 82 ? -7.843 7.941 1.089 1.00 90.12 82 ILE A O 1
ATOM 606 N N . VAL A 1 83 ? -9.221 6.448 0.142 1.00 90.75 83 VAL A N 1
ATOM 607 C CA . VAL A 1 83 ? -8.504 6.401 -1.143 1.00 90.75 83 VAL A CA 1
ATOM 608 C C . VAL A 1 83 ? -9.147 7.299 -2.196 1.00 90.75 83 VAL A C 1
ATOM 610 O O . VAL A 1 83 ? -10.350 7.544 -2.181 1.00 90.75 83 VAL A O 1
ATOM 613 N N . ILE A 1 84 ? -8.330 7.768 -3.141 1.00 92.44 84 ILE A N 1
ATOM 614 C CA . ILE A 1 84 ? -8.786 8.504 -4.324 1.00 92.44 84 ILE A CA 1
ATOM 615 C C . ILE A 1 84 ? -8.475 7.635 -5.546 1.00 92.44 84 ILE A C 1
ATOM 617 O O . ILE A 1 84 ? -7.295 7.453 -5.866 1.00 92.44 84 ILE A O 1
ATOM 621 N N . PRO A 1 85 ? -9.487 7.058 -6.215 1.00 90.94 85 PRO A N 1
ATOM 622 C CA . PRO A 1 85 ? -9.262 6.216 -7.381 1.00 90.94 85 PRO A CA 1
ATOM 623 C C . PRO A 1 85 ? -8.746 7.052 -8.558 1.00 90.94 85 PRO A C 1
ATOM 625 O O . PRO A 1 85 ? -9.283 8.112 -8.874 1.00 90.94 85 PRO A O 1
ATOM 628 N N . LEU A 1 86 ? -7.697 6.559 -9.222 1.00 90.69 86 LEU A N 1
ATOM 629 C CA . LEU A 1 86 ? -7.136 7.177 -10.432 1.00 90.69 86 LEU A CA 1
ATOM 630 C C . LEU A 1 86 ? -7.608 6.435 -11.683 1.00 90.69 86 LEU A C 1
ATOM 632 O O . LEU A 1 86 ? -8.202 7.014 -12.591 1.00 90.69 86 LEU A O 1
ATOM 636 N N . ALA A 1 87 ? -7.372 5.127 -11.705 1.00 87.56 87 ALA A N 1
ATOM 637 C CA . ALA A 1 87 ? -7.771 4.232 -12.774 1.00 87.56 87 ALA A CA 1
ATOM 638 C C . ALA A 1 87 ? -8.064 2.839 -12.207 1.00 87.56 87 ALA A C 1
ATOM 640 O O . ALA A 1 87 ? -7.629 2.514 -11.104 1.00 87.56 87 ALA A O 1
ATOM 641 N N . ARG A 1 88 ? -8.786 2.014 -12.971 1.00 79.81 88 ARG A N 1
ATOM 642 C CA . ARG A 1 88 ? -9.306 0.722 -12.493 1.00 79.81 88 ARG A CA 1
ATOM 643 C C . ARG A 1 88 ? -8.235 -0.254 -11.992 1.00 79.81 88 ARG A C 1
ATOM 645 O O . ARG A 1 88 ? -8.443 -0.887 -10.968 1.00 79.81 88 ARG A O 1
ATOM 652 N N . ASN A 1 89 ? -7.130 -0.395 -12.723 1.00 71.62 89 ASN A N 1
ATOM 653 C CA . ASN A 1 89 ? -6.141 -1.453 -12.471 1.00 71.62 89 ASN A CA 1
ATOM 654 C C . ASN A 1 89 ? -4.755 -0.924 -12.103 1.00 71.62 89 ASN A C 1
ATOM 656 O O . ASN A 1 89 ? -3.899 -1.689 -11.677 1.00 71.62 89 ASN A O 1
ATOM 660 N N . ASN A 1 90 ? -4.507 0.365 -12.314 1.00 70.62 90 ASN A N 1
ATOM 661 C CA . ASN A 1 90 ? -3.158 0.892 -12.320 1.00 70.62 90 ASN A CA 1
ATOM 662 C C . ASN A 1 90 ? -3.099 2.287 -11.711 1.00 70.62 90 ASN A C 1
ATOM 664 O O . ASN A 1 90 ? -3.403 3.298 -12.342 1.00 70.62 90 ASN A O 1
ATOM 668 N N . SER A 1 91 ? -2.658 2.328 -10.468 1.00 82.06 91 SER A N 1
ATOM 669 C CA . SER A 1 91 ? -2.521 3.533 -9.660 1.00 82.06 91 SER A CA 1
ATOM 670 C C . SER A 1 91 ? -1.292 3.398 -8.768 1.00 82.06 91 SER A C 1
ATOM 672 O O . SER A 1 91 ? -0.700 2.332 -8.659 1.00 82.06 91 SER A O 1
ATOM 674 N N . VAL A 1 92 ? -0.885 4.474 -8.093 1.00 85.00 92 VAL A N 1
ATOM 675 C CA . VAL A 1 92 ? 0.209 4.399 -7.101 1.00 85.00 92 VAL A CA 1
ATOM 676 C C . VAL A 1 92 ? -0.111 3.376 -6.002 1.00 85.00 92 VAL A C 1
ATOM 678 O O . VAL A 1 92 ? 0.782 2.703 -5.486 1.00 85.00 92 VAL A O 1
ATOM 681 N N . VAL A 1 93 ? -1.400 3.237 -5.689 1.00 87.38 93 VAL A N 1
ATOM 682 C CA . VAL A 1 93 ? -1.954 2.265 -4.752 1.00 87.38 93 VAL A CA 1
ATOM 683 C C . VAL A 1 93 ? -3.116 1.547 -5.427 1.00 87.38 93 VAL A C 1
ATOM 685 O O . VAL A 1 93 ? -4.073 2.202 -5.832 1.00 87.38 93 VAL A O 1
ATOM 688 N N . GLU A 1 94 ? -3.046 0.228 -5.547 1.00 87.75 94 GLU A N 1
ATOM 689 C CA . GLU A 1 94 ? -4.125 -0.620 -6.058 1.00 87.75 94 GLU A CA 1
ATOM 690 C C . GLU A 1 94 ? -5.096 -0.955 -4.916 1.00 87.75 94 GLU A C 1
ATOM 692 O O . GLU A 1 94 ? -4.671 -1.381 -3.841 1.00 87.75 94 GLU A O 1
ATOM 697 N N . VAL A 1 95 ? -6.399 -0.766 -5.133 1.00 86.19 95 VAL A N 1
ATOM 698 C 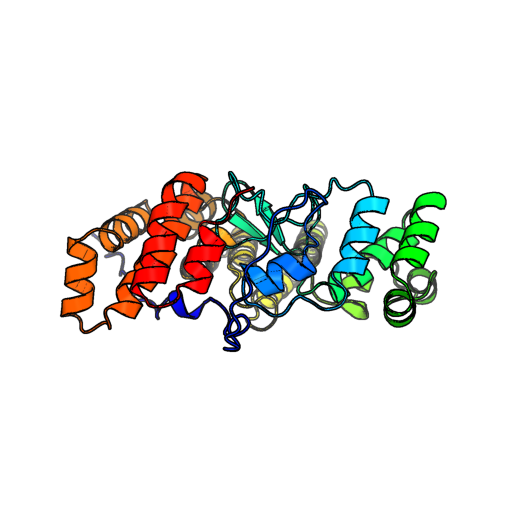CA . VAL A 1 95 ? -7.434 -1.132 -4.156 1.00 86.19 95 VAL A CA 1
ATOM 699 C C . VAL A 1 95 ? -7.944 -2.534 -4.467 1.00 86.19 95 VAL A C 1
ATOM 701 O O . VAL A 1 95 ? -8.297 -2.844 -5.602 1.00 86.19 95 VAL A O 1
ATOM 704 N N . ARG A 1 96 ? -8.004 -3.383 -3.444 1.00 86.06 96 ARG A N 1
ATOM 705 C CA . ARG A 1 96 ? -8.539 -4.744 -3.500 1.00 86.06 96 ARG A CA 1
ATOM 706 C C . ARG A 1 96 ? -9.626 -4.920 -2.450 1.00 86.06 96 ARG A C 1
ATOM 708 O O . ARG A 1 96 ? -9.771 -4.109 -1.542 1.00 86.06 96 ARG A O 1
ATOM 715 N N . LYS A 1 97 ? -10.357 -6.035 -2.539 1.00 86.88 97 LYS A N 1
ATOM 716 C CA . LYS A 1 97 ? -11.465 -6.348 -1.626 1.00 86.88 97 LYS A CA 1
ATOM 717 C C . LYS A 1 97 ? -11.091 -6.187 -0.144 1.00 86.88 97 LYS A C 1
ATOM 719 O O . LYS A 1 97 ? -11.850 -5.581 0.593 1.00 86.88 97 LYS A O 1
ATOM 724 N N . HIS A 1 98 ? -9.927 -6.692 0.262 1.00 89.00 98 HIS A N 1
ATOM 725 C CA . HIS A 1 98 ? -9.498 -6.750 1.667 1.00 89.00 98 HIS A CA 1
ATOM 726 C C . HIS A 1 98 ? -8.443 -5.700 2.044 1.00 89.00 98 HIS A C 1
ATOM 728 O O . HIS A 1 98 ? -7.829 -5.784 3.102 1.00 89.00 98 HIS A O 1
ATOM 734 N N . GLY A 1 99 ? -8.164 -4.722 1.178 1.00 91.31 99 GLY A N 1
ATOM 735 C CA . GLY A 1 99 ? -7.156 -3.716 1.492 1.00 91.31 99 GLY A CA 1
ATOM 736 C C . GLY A 1 99 ? -6.555 -3.046 0.271 1.00 91.31 99 GLY A C 1
ATOM 737 O O . GLY A 1 99 ? -7.104 -3.084 -0.826 1.00 91.31 99 GLY A O 1
ATOM 738 N N . VAL A 1 100 ? -5.381 -2.456 0.458 1.00 91.56 100 VAL A N 1
ATOM 739 C CA . VAL A 1 100 ? -4.614 -1.792 -0.596 1.00 91.56 100 VAL A CA 1
ATOM 740 C C . VAL A 1 100 ? -3.237 -2.401 -0.789 1.00 91.56 100 VAL A C 1
ATOM 742 O O . VAL A 1 100 ? -2.607 -2.899 0.146 1.00 91.56 100 VAL A O 1
ATOM 745 N N . TRP A 1 101 ? -2.751 -2.311 -2.022 1.00 90.31 101 TRP A N 1
ATOM 746 C CA . TRP A 1 101 ? -1.407 -2.684 -2.437 1.00 90.31 101 TRP A CA 1
ATOM 747 C C . TRP A 1 101 ? -0.653 -1.449 -2.905 1.00 90.31 101 TRP A C 1
ATOM 749 O O . TRP A 1 101 ? -1.061 -0.768 -3.842 1.00 90.31 101 TRP A O 1
ATOM 759 N N . LEU A 1 102 ? 0.474 -1.161 -2.265 1.00 91.81 102 LEU A N 1
ATOM 760 C CA . LEU A 1 102 ? 1.363 -0.100 -2.716 1.00 91.81 102 LEU A CA 1
ATOM 761 C C . LEU A 1 102 ? 2.123 -0.571 -3.962 1.00 91.81 102 LEU A C 1
ATOM 763 O O . LEU A 1 102 ? 2.874 -1.541 -3.883 1.00 91.81 102 LEU A O 1
ATOM 767 N N . LEU A 1 103 ? 1.961 0.118 -5.092 1.00 91.88 103 LEU A N 1
ATOM 768 C CA . LEU A 1 103 ? 2.697 -0.198 -6.321 1.00 91.88 103 LEU A CA 1
ATOM 769 C C . LEU A 1 103 ? 3.987 0.617 -6.429 1.00 91.88 103 LEU A C 1
ATOM 771 O O . LEU A 1 103 ? 5.009 0.085 -6.845 1.00 91.88 103 LEU A O 1
ATOM 775 N N . ALA A 1 104 ? 3.968 1.888 -6.019 1.00 93.31 104 ALA A N 1
ATOM 776 C CA . ALA A 1 104 ? 5.129 2.783 -6.015 1.00 93.31 104 ALA A CA 1
ATOM 777 C C . ALA A 1 104 ? 5.053 3.769 -4.842 1.00 93.31 104 ALA A C 1
ATOM 779 O O . ALA A 1 104 ? 3.975 4.022 -4.314 1.00 93.31 104 ALA A O 1
ATOM 780 N N . LYS A 1 105 ? 6.178 4.367 -4.425 1.00 91.56 105 LYS A N 1
ATOM 781 C CA . LYS A 1 105 ? 6.170 5.318 -3.295 1.00 91.56 105 LYS A CA 1
ATOM 782 C C . LYS A 1 105 ? 5.562 6.672 -3.650 1.00 91.56 105 LYS A C 1
ATOM 784 O O . LYS A 1 105 ? 5.094 7.385 -2.768 1.00 91.56 105 LYS A O 1
ATOM 789 N N . ASN A 1 106 ? 5.648 7.063 -4.917 1.00 92.50 106 ASN A N 1
ATOM 790 C CA . ASN A 1 106 ? 5.161 8.340 -5.419 1.00 92.50 106 ASN A CA 1
ATOM 791 C C . ASN 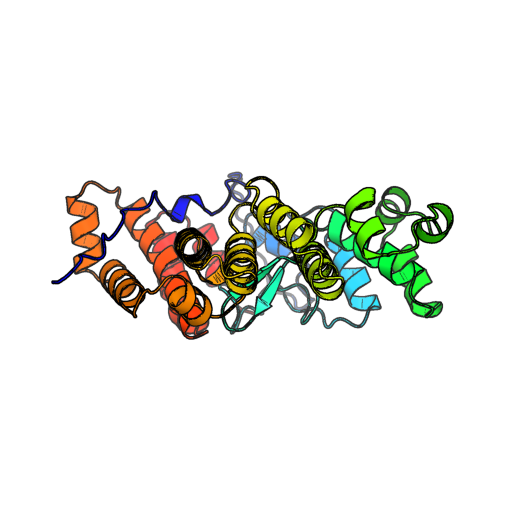A 1 106 ? 4.910 8.269 -6.934 1.00 92.50 106 ASN A C 1
ATOM 793 O O . ASN A 1 106 ? 5.222 7.271 -7.587 1.00 92.50 106 ASN A O 1
ATOM 797 N N . VAL A 1 107 ? 4.328 9.346 -7.466 1.00 93.38 107 VAL A N 1
ATOM 798 C CA . VAL A 1 107 ? 3.970 9.487 -8.882 1.00 93.38 107 VAL A CA 1
ATOM 799 C C . VAL A 1 107 ? 5.200 9.406 -9.786 1.00 93.38 107 VAL A C 1
ATOM 801 O O . VAL A 1 107 ? 5.183 8.636 -10.739 1.00 93.38 107 VAL A O 1
ATOM 804 N N . ASP A 1 108 ? 6.278 10.119 -9.464 1.00 94.31 108 ASP A N 1
ATOM 805 C CA . ASP A 1 108 ? 7.493 10.162 -10.289 1.00 94.31 108 ASP A CA 1
ATOM 806 C C . ASP A 1 108 ? 8.136 8.778 -10.434 1.00 94.31 108 ASP A C 1
ATOM 808 O O . ASP A 1 108 ? 8.525 8.374 -11.526 1.00 94.31 108 ASP A O 1
ATOM 812 N N . GLN A 1 109 ? 8.192 8.011 -9.343 1.00 94.94 109 GLN A N 1
ATOM 813 C CA . GLN A 1 109 ? 8.719 6.651 -9.349 1.00 94.94 109 GLN A CA 1
ATOM 814 C C . GLN A 1 109 ? 7.851 5.714 -10.205 1.00 94.94 109 GLN A C 1
ATOM 816 O O . GLN A 1 109 ? 8.386 4.844 -10.895 1.00 94.94 109 GLN A O 1
ATOM 821 N N . LEU A 1 110 ? 6.523 5.888 -10.180 1.00 94.94 110 LEU A N 1
ATOM 822 C CA . LEU A 1 110 ? 5.611 5.127 -11.036 1.00 94.94 110 LEU A CA 1
ATOM 823 C C . LEU A 1 110 ? 5.768 5.518 -12.511 1.00 94.94 110 LEU A C 1
ATOM 825 O O . LEU A 1 110 ? 5.852 4.632 -13.353 1.00 94.94 110 LEU A O 1
ATOM 829 N N . ILE A 1 111 ? 5.864 6.816 -12.820 1.00 95.31 111 ILE A N 1
ATOM 830 C CA . ILE A 1 111 ? 6.115 7.315 -14.182 1.00 95.31 111 ILE A CA 1
ATOM 831 C C . ILE A 1 111 ? 7.430 6.746 -14.719 1.00 95.31 111 ILE A C 1
ATOM 833 O O . ILE A 1 111 ? 7.445 6.181 -15.808 1.00 95.31 111 ILE A O 1
ATOM 837 N N . HIS A 1 112 ? 8.518 6.832 -13.946 1.00 96.31 112 HIS A N 1
ATOM 838 C CA . HIS A 1 112 ? 9.820 6.300 -14.351 1.00 96.31 112 HIS A CA 1
ATOM 839 C C . HIS A 1 112 ? 9.727 4.792 -14.628 1.00 96.31 112 HIS A C 1
ATOM 841 O O . HIS A 1 112 ? 10.187 4.331 -15.667 1.00 96.31 112 HIS A O 1
ATOM 847 N N . ARG A 1 113 ? 9.056 4.022 -13.762 1.00 95.62 113 ARG A N 1
ATOM 848 C CA . ARG A 1 113 ? 8.819 2.594 -14.011 1.00 95.62 113 ARG A CA 1
ATOM 849 C C . ARG A 1 113 ? 8.061 2.341 -15.315 1.00 95.62 113 ARG A C 1
ATOM 851 O O . ARG A 1 113 ? 8.509 1.503 -16.088 1.00 95.62 113 ARG A O 1
ATOM 858 N N . ILE A 1 114 ? 6.968 3.067 -15.565 1.00 94.19 114 ILE A N 1
ATOM 859 C CA . ILE A 1 114 ? 6.170 2.919 -16.793 1.00 94.19 114 ILE A CA 1
ATOM 860 C C . ILE A 1 114 ? 7.033 3.180 -18.033 1.00 94.19 114 ILE A C 1
ATOM 862 O O . ILE A 1 114 ? 6.944 2.424 -18.993 1.00 94.19 114 ILE A O 1
ATOM 866 N N . LEU A 1 115 ? 7.885 4.211 -18.013 1.00 94.81 115 LEU A N 1
ATOM 867 C CA . LEU A 1 115 ? 8.772 4.527 -19.139 1.00 94.81 115 LEU A CA 1
ATOM 868 C C . LEU A 1 115 ? 9.815 3.431 -19.389 1.00 94.81 115 LEU A C 1
ATOM 870 O O . LEU A 1 115 ? 10.054 3.071 -20.538 1.00 94.81 115 LEU A O 1
ATOM 874 N N . VAL A 1 116 ? 10.411 2.876 -18.328 1.00 95.06 116 VAL A N 1
ATOM 875 C CA . VAL A 1 116 ? 11.370 1.766 -18.454 1.00 95.06 116 VAL A CA 1
ATOM 876 C C . VAL A 1 116 ? 10.678 0.523 -19.011 1.00 95.06 116 VAL A C 1
ATOM 878 O O . VAL A 1 116 ? 11.196 -0.099 -19.931 1.00 95.06 116 VAL A O 1
ATOM 881 N N . GLU A 1 117 ? 9.509 0.159 -18.476 1.00 93.06 117 GLU A N 1
ATOM 882 C CA . GLU A 1 117 ? 8.734 -0.994 -18.953 1.00 93.06 117 GLU A CA 1
ATOM 883 C C . GLU A 1 117 ? 8.351 -0.811 -20.434 1.00 93.06 117 GLU A C 1
ATOM 885 O O . GLU A 1 117 ? 8.626 -1.696 -21.246 1.00 93.06 117 GLU A O 1
ATOM 890 N N . ALA A 1 118 ? 7.865 0.374 -20.820 1.00 91.56 118 ALA A N 1
ATOM 891 C CA . ALA A 1 118 ? 7.504 0.708 -22.200 1.00 91.56 118 ALA A CA 1
ATOM 892 C C . ALA A 1 118 ? 8.689 0.732 -23.185 1.00 91.56 118 ALA A C 1
ATOM 894 O O . ALA A 1 118 ? 8.482 0.537 -24.382 1.00 91.56 118 ALA A O 1
ATOM 895 N N . ASP A 1 119 ? 9.919 0.983 -22.725 1.00 91.56 119 ASP A N 1
ATOM 896 C CA . ASP A 1 119 ? 11.131 0.877 -23.557 1.00 91.56 119 ASP A CA 1
ATOM 897 C C . ASP A 1 119 ? 11.547 -0.583 -23.787 1.00 91.56 119 ASP A C 1
ATOM 899 O O . ASP A 1 119 ? 12.152 -0.915 -24.804 1.00 91.56 119 ASP A O 1
ATOM 903 N N . THR A 1 120 ? 11.213 -1.471 -22.846 1.00 88.69 120 THR A N 1
ATOM 904 C CA . THR A 1 120 ? 11.506 -2.909 -22.959 1.00 88.69 120 THR A CA 1
ATOM 905 C C . THR A 1 120 ? 10.439 -3.703 -23.706 1.00 88.69 120 THR A C 1
ATOM 907 O O . THR A 1 120 ? 10.722 -4.791 -24.212 1.00 88.69 120 THR A O 1
ATOM 910 N N . GLU A 1 121 ? 9.215 -3.184 -23.780 1.00 84.00 121 GLU A N 1
ATOM 911 C CA . GLU A 1 121 ? 8.117 -3.796 -24.519 1.00 84.00 121 GLU A CA 1
ATOM 912 C C . GLU A 1 121 ? 8.235 -3.493 -26.023 1.00 84.00 121 GLU A C 1
ATOM 914 O O . GLU A 1 121 ? 8.376 -2.351 -26.447 1.00 84.00 121 GLU A O 1
ATOM 919 N N . ASN A 1 122 ? 8.129 -4.523 -26.870 1.00 62.97 122 ASN A N 1
ATOM 920 C CA . ASN A 1 122 ? 8.279 -4.396 -28.330 1.00 62.97 122 ASN A CA 1
ATOM 921 C C . ASN A 1 122 ? 7.115 -3.656 -29.037 1.00 62.97 122 ASN A C 1
ATOM 923 O O . ASN A 1 122 ? 7.041 -3.677 -30.266 1.00 62.97 122 ASN A O 1
ATOM 927 N N . SER A 1 123 ? 6.175 -3.037 -28.311 1.00 63.47 123 SER A N 1
ATOM 928 C CA . SER A 1 123 ? 5.045 -2.313 -28.909 1.00 63.47 123 SER A CA 1
ATOM 929 C C . SER A 1 123 ? 5.417 -0.848 -29.170 1.00 63.47 123 SER A C 1
ATOM 931 O O . SER A 1 123 ? 5.318 0.005 -28.287 1.00 63.47 123 SER A O 1
ATOM 933 N N . SER A 1 124 ? 5.843 -0.545 -30.396 1.00 61.28 124 SER A N 1
ATOM 934 C CA . SER A 1 124 ? 6.398 0.768 -30.747 1.00 61.28 124 SER A CA 1
ATOM 935 C C . SER A 1 124 ? 5.392 1.921 -30.679 1.00 61.28 124 SER A C 1
ATOM 937 O O . SER A 1 124 ? 5.781 3.019 -30.299 1.00 61.28 124 SER A O 1
ATOM 939 N N . GLU A 1 125 ? 4.114 1.686 -31.001 1.00 63.84 125 GLU A N 1
ATOM 940 C CA . GLU A 1 125 ? 3.114 2.765 -31.113 1.00 63.84 125 GLU A CA 1
ATOM 941 C C . GLU A 1 125 ? 2.749 3.375 -29.749 1.00 63.84 125 GLU A C 1
ATOM 943 O O . GLU A 1 125 ? 2.885 4.580 -29.560 1.00 63.84 125 GLU A O 1
ATOM 948 N N . ASN A 1 126 ? 2.400 2.554 -28.752 1.00 76.50 126 ASN A N 1
ATOM 949 C CA . ASN A 1 126 ? 2.074 3.057 -27.410 1.00 76.50 126 ASN A CA 1
ATOM 950 C C . ASN A 1 126 ? 3.307 3.597 -26.669 1.00 76.50 126 ASN A C 1
ATOM 952 O O . ASN A 1 126 ? 3.181 4.490 -25.832 1.00 76.50 126 ASN A O 1
ATOM 956 N N . SER A 1 127 ? 4.497 3.060 -26.958 1.00 83.44 127 SER A N 1
ATOM 957 C CA . SER A 1 127 ? 5.741 3.478 -26.304 1.00 83.44 127 SER A CA 1
ATOM 958 C C . SER A 1 127 ? 6.043 4.948 -26.608 1.00 83.44 127 SER A C 1
ATOM 960 O O . SER A 1 127 ? 6.155 5.749 -25.681 1.00 83.44 127 SER A O 1
ATOM 962 N N . ASP A 1 128 ? 6.069 5.349 -27.884 1.00 88.06 128 ASP A N 1
ATOM 963 C CA . ASP A 1 128 ? 6.368 6.738 -28.268 1.00 88.06 128 ASP A CA 1
ATOM 964 C C . ASP A 1 128 ? 5.338 7.739 -27.719 1.00 88.06 128 ASP A C 1
ATOM 966 O O . ASP A 1 128 ? 5.705 8.823 -27.252 1.00 88.06 128 ASP A O 1
ATOM 970 N N . GLU A 1 129 ? 4.057 7.359 -27.688 1.00 90.88 129 GLU A N 1
ATOM 971 C CA . GLU A 1 129 ? 3.003 8.171 -27.076 1.00 90.88 129 GLU A CA 1
ATOM 972 C C . GLU A 1 129 ? 3.199 8.351 -25.562 1.00 90.88 129 GLU A C 1
ATOM 974 O O . GLU A 1 129 ? 3.001 9.456 -25.046 1.00 90.88 129 GLU A O 1
ATOM 979 N N . LEU A 1 130 ? 3.626 7.305 -24.842 1.00 92.12 130 LEU A N 1
ATOM 980 C CA . LEU A 1 130 ? 3.921 7.378 -23.405 1.00 92.12 130 LEU A CA 1
ATOM 981 C C . LEU A 1 130 ? 5.086 8.330 -23.114 1.00 92.12 130 LEU A C 1
ATOM 983 O O . LEU A 1 130 ? 4.979 9.157 -22.202 1.00 92.12 130 LEU A O 1
ATOM 987 N N . PHE A 1 131 ? 6.162 8.261 -23.904 1.00 92.69 131 PHE A N 1
ATOM 988 C CA . PHE A 1 131 ? 7.286 9.195 -23.793 1.00 92.69 131 PHE A CA 1
ATOM 989 C C . PHE A 1 131 ? 6.825 10.634 -24.036 1.00 92.69 131 PHE A C 1
ATOM 991 O O . PHE A 1 131 ? 7.071 11.504 -23.199 1.00 92.69 131 PHE A O 1
ATOM 998 N N . HIS A 1 132 ? 6.064 10.887 -25.101 1.00 91.69 132 HIS A N 1
ATOM 999 C CA . HIS A 1 132 ? 5.532 12.222 -25.375 1.00 91.69 132 HIS A CA 1
ATOM 1000 C C . HIS A 1 132 ? 4.600 12.728 -24.253 1.00 91.69 132 HIS A C 1
ATOM 1002 O O . HIS A 1 132 ? 4.666 13.890 -23.850 1.00 91.69 132 HIS A O 1
ATOM 1008 N N . ALA A 1 133 ? 3.737 11.871 -23.701 1.00 91.38 133 ALA A N 1
ATOM 1009 C CA . ALA A 1 133 ? 2.798 12.248 -22.641 1.00 91.38 133 ALA A CA 1
ATOM 1010 C C . ALA A 1 133 ? 3.464 12.554 -21.293 1.00 91.38 133 ALA A C 1
ATOM 1012 O O . ALA A 1 133 ? 2.924 13.341 -20.508 1.00 91.38 133 ALA A O 1
ATOM 1013 N N . SER A 1 134 ? 4.627 11.954 -21.033 1.00 90.69 134 SER A N 1
ATOM 1014 C CA . SER A 1 134 ? 5.420 12.206 -19.828 1.00 90.69 134 SER A CA 1
ATOM 1015 C C . SER A 1 134 ? 6.083 13.597 -19.810 1.00 90.69 134 SER A C 1
ATOM 1017 O O . SER A 1 134 ? 6.361 14.127 -18.728 1.00 90.69 134 SER A O 1
ATOM 1019 N N . GLY A 1 135 ? 6.253 14.227 -20.982 1.00 89.81 135 GLY A N 1
ATOM 1020 C CA . GLY A 1 135 ? 6.793 15.582 -21.159 1.00 89.81 135 GLY A CA 1
ATOM 1021 C C . GLY A 1 135 ? 8.189 15.781 -20.557 1.00 89.81 135 GLY A C 1
ATOM 1022 O O . GLY A 1 135 ? 8.928 14.822 -20.340 1.00 89.81 135 GLY A O 1
ATOM 1023 N N . ASP A 1 136 ? 8.524 17.026 -20.201 1.00 88.94 136 ASP A N 1
ATOM 1024 C CA . ASP A 1 136 ? 9.829 17.409 -19.630 1.00 88.94 136 ASP A CA 1
ATOM 1025 C C . ASP A 1 136 ? 10.239 16.595 -18.392 1.00 88.94 136 ASP A C 1
ATOM 1027 O O . ASP A 1 136 ? 11.421 16.506 -18.055 1.00 88.94 136 ASP A O 1
ATOM 1031 N N . LEU A 1 137 ? 9.269 16.061 -17.642 1.00 88.25 137 LEU A N 1
ATOM 1032 C CA . LEU A 1 137 ? 9.558 15.202 -16.499 1.00 88.25 137 LEU A CA 1
ATOM 1033 C C . LEU A 1 137 ? 10.104 13.856 -16.962 1.00 88.25 137 LEU A C 1
ATOM 1035 O O . LEU A 1 137 ? 11.099 13.396 -16.411 1.00 88.25 137 LEU A O 1
ATOM 1039 N N . GLY A 1 138 ? 9.456 13.224 -17.940 1.00 85.56 138 GLY A N 1
ATOM 1040 C CA . GLY A 1 138 ? 9.897 11.934 -18.451 1.00 85.56 138 GLY A CA 1
ATOM 1041 C C . GLY A 1 138 ? 11.304 12.003 -19.013 1.00 85.56 138 GLY A C 1
ATOM 1042 O O . GLY A 1 138 ? 12.125 11.175 -18.643 1.00 85.56 138 GLY A O 1
ATOM 1043 N N . GLU A 1 139 ? 11.622 13.056 -19.770 1.00 88.94 139 GLU A N 1
ATOM 1044 C CA . GLU A 1 139 ? 12.978 13.294 -20.285 1.00 88.94 139 GLU A CA 1
ATOM 1045 C C . GLU A 1 139 ? 14.032 13.407 -19.171 1.00 88.94 139 GLU A C 1
ATOM 1047 O O . GLU A 1 139 ? 15.169 12.970 -19.341 1.00 88.94 139 GLU A O 1
ATOM 1052 N N . LYS A 1 140 ? 13.660 13.971 -18.013 1.00 93.06 140 LYS A N 1
ATOM 1053 C CA . LYS A 1 140 ? 14.540 14.054 -16.834 1.00 93.06 140 LYS A CA 1
ATOM 1054 C C . LYS A 1 140 ? 14.652 12.732 -16.084 1.00 93.06 140 LYS A C 1
ATOM 1056 O O . LYS A 1 140 ? 15.686 12.481 -15.472 1.00 93.06 140 LYS A O 1
ATOM 1061 N N . LEU A 1 141 ? 13.581 11.940 -16.058 1.00 93.50 141 LEU A N 1
ATOM 1062 C CA . LEU A 1 141 ? 13.534 10.674 -15.333 1.00 93.50 141 LEU A CA 1
ATOM 1063 C C . LEU A 1 141 ? 14.230 9.553 -16.109 1.00 93.50 141 LEU A C 1
ATOM 1065 O O . LEU A 1 141 ? 14.950 8.771 -15.496 1.00 93.50 141 LEU A O 1
ATOM 1069 N N . TYR A 1 142 ? 14.011 9.467 -17.423 1.00 95.50 142 TYR A N 1
ATOM 1070 C CA . TYR A 1 142 ? 14.444 8.341 -18.242 1.00 95.50 142 TYR A CA 1
ATOM 1071 C C . TYR A 1 142 ? 14.533 8.698 -19.732 1.00 95.50 142 TYR A C 1
ATOM 1073 O O . TYR A 1 142 ? 13.535 9.096 -20.336 1.00 95.50 142 TYR A O 1
ATOM 1081 N N . ALA A 1 143 ? 15.696 8.487 -20.358 1.00 92.88 143 ALA A N 1
ATOM 1082 C CA . ALA A 1 143 ? 15.820 8.600 -21.807 1.00 92.88 143 ALA A CA 1
ATOM 1083 C C . ALA A 1 143 ? 15.630 7.234 -22.483 1.00 92.88 143 ALA A C 1
ATOM 1085 O O . ALA A 1 143 ? 16.145 6.207 -22.035 1.00 92.88 143 ALA A O 1
ATOM 1086 N N . LYS A 1 144 ? 14.910 7.228 -23.611 1.00 91.62 144 LYS A N 1
ATOM 1087 C CA . LYS A 1 144 ? 14.644 6.014 -24.392 1.00 91.62 144 LYS A CA 1
ATOM 1088 C C . LYS A 1 144 ? 15.952 5.280 -24.739 1.00 91.62 144 LYS A C 1
ATOM 1090 O O . LYS A 1 144 ? 16.937 5.897 -25.171 1.00 91.62 144 LYS A O 1
ATOM 1095 N N . GLY A 1 145 ? 15.980 3.966 -24.531 1.00 91.38 145 GLY A N 1
ATOM 1096 C CA . GLY A 1 145 ? 17.153 3.112 -24.705 1.00 91.38 145 GLY A CA 1
ATOM 1097 C C . GLY A 1 145 ? 18.138 3.086 -23.529 1.00 91.38 145 GLY A C 1
ATOM 1098 O O . GLY A 1 145 ? 19.144 2.376 -23.612 1.00 91.38 145 GLY A O 1
ATOM 1099 N N . ASP A 1 146 ? 17.912 3.820 -22.434 1.00 94.31 146 ASP A N 1
ATOM 1100 C CA . ASP A 1 146 ? 18.830 3.816 -21.283 1.00 94.31 146 ASP A CA 1
ATOM 1101 C C . ASP A 1 146 ? 18.909 2.449 -20.593 1.00 94.31 146 ASP A C 1
ATOM 1103 O O . ASP A 1 146 ? 19.974 2.072 -20.091 1.00 94.31 146 ASP A O 1
ATOM 1107 N N . PHE A 1 147 ? 17.835 1.652 -20.652 1.00 94.25 147 PHE A N 1
ATOM 1108 C CA . PHE A 1 147 ? 17.872 0.272 -20.170 1.00 94.25 147 PHE A CA 1
ATOM 1109 C C . PHE A 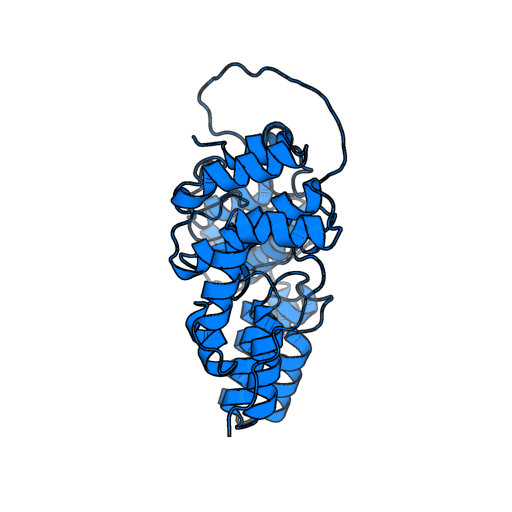1 147 ? 18.909 -0.548 -20.947 1.00 94.25 147 PHE A C 1
ATOM 1111 O O . PHE A 1 147 ? 19.820 -1.119 -20.343 1.00 94.25 147 PHE A O 1
ATOM 1118 N N . ALA A 1 148 ? 18.850 -0.524 -22.282 1.00 92.94 148 ALA A N 1
ATOM 1119 C CA . ALA A 1 148 ? 19.806 -1.227 -23.136 1.00 92.94 148 ALA A CA 1
ATOM 1120 C C . ALA A 1 148 ? 21.246 -0.709 -22.953 1.00 92.94 148 ALA A C 1
ATOM 1122 O O . ALA A 1 148 ? 22.187 -1.501 -22.856 1.00 92.94 148 ALA A O 1
ATOM 1123 N N . LYS A 1 149 ? 21.434 0.615 -22.832 1.00 95.50 149 LYS A N 1
ATOM 1124 C CA . LYS A 1 149 ? 22.758 1.225 -22.59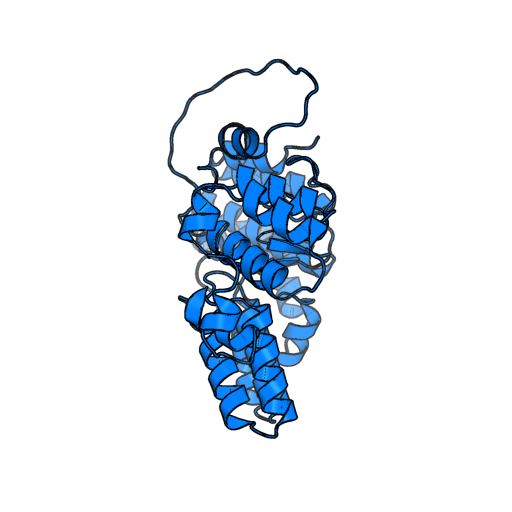3 1.00 95.50 149 LYS A CA 1
ATOM 1125 C C . LYS A 1 149 ? 23.371 0.802 -21.259 1.00 95.50 149 LYS A C 1
ATOM 1127 O O . LYS A 1 149 ? 24.592 0.689 -21.170 1.00 95.50 149 LYS A O 1
ATOM 1132 N N . SER A 1 150 ? 22.551 0.551 -20.237 1.00 95.00 150 SER A N 1
ATOM 1133 C CA . SER A 1 150 ? 23.022 0.187 -18.895 1.00 95.00 150 SER A CA 1
ATOM 1134 C C . SER A 1 150 ? 23.722 -1.173 -18.811 1.00 95.00 150 SER A C 1
ATOM 1136 O O . SER A 1 150 ? 24.395 -1.439 -17.814 1.00 95.00 150 SER A O 1
ATOM 1138 N N . GLN A 1 151 ? 23.552 -2.035 -19.824 1.00 93.44 151 GLN A N 1
ATOM 1139 C CA . GLN A 1 151 ? 24.032 -3.425 -19.848 1.00 93.44 151 GLN A CA 1
ATOM 1140 C C . GLN A 1 151 ? 23.478 -4.307 -18.708 1.00 93.44 151 GLN A C 1
ATOM 1142 O O . GLN A 1 151 ? 23.989 -5.398 -18.450 1.00 93.44 151 GLN A O 1
ATOM 1147 N N . ILE A 1 152 ? 22.423 -3.865 -18.012 1.00 93.62 152 ILE A N 1
ATOM 1148 C CA . ILE A 1 152 ? 21.725 -4.677 -17.013 1.00 93.62 152 ILE A CA 1
ATOM 1149 C C . ILE A 1 152 ? 20.734 -5.582 -17.746 1.00 93.62 152 ILE A C 1
ATOM 1151 O O . ILE A 1 152 ? 19.739 -5.118 -18.286 1.00 93.62 152 ILE A O 1
ATOM 1155 N N . SER A 1 153 ? 20.977 -6.892 -17.731 1.00 91.00 153 SER A N 1
ATOM 1156 C CA . SER A 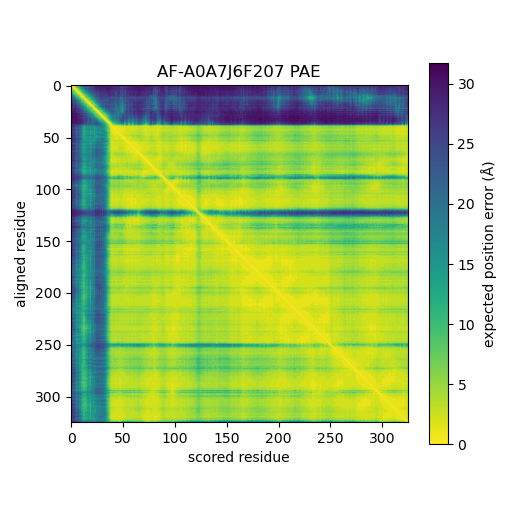1 153 ? 20.145 -7.869 -18.451 1.00 91.00 153 SER A CA 1
ATOM 1157 C C . SER A 1 153 ? 18.784 -8.150 -17.804 1.00 91.00 153 SER A C 1
ATOM 1159 O O . SER A 1 153 ? 17.915 -8.749 -18.431 1.00 91.00 153 SER A O 1
ATOM 1161 N N . ASN A 1 154 ? 18.589 -7.759 -16.543 1.00 93.25 154 ASN A N 1
ATOM 1162 C CA . ASN A 1 154 ? 17.375 -8.039 -15.785 1.00 93.25 154 ASN A CA 1
ATOM 1163 C C . ASN A 1 154 ? 16.644 -6.744 -15.412 1.00 93.25 154 ASN A C 1
ATOM 1165 O O . ASN A 1 154 ? 17.173 -5.923 -14.659 1.00 93.25 154 ASN A O 1
ATOM 1169 N N . LEU A 1 155 ? 15.406 -6.606 -15.888 1.00 94.75 155 LEU A N 1
ATOM 1170 C CA . LEU A 1 155 ? 14.567 -5.433 -15.650 1.00 94.75 155 LEU A CA 1
ATOM 1171 C C . LEU A 1 155 ? 14.354 -5.145 -14.156 1.00 94.75 155 LEU A C 1
ATOM 1173 O O . LEU A 1 155 ? 14.521 -4.007 -13.731 1.00 94.75 155 LEU A O 1
ATOM 1177 N N . ASP A 1 156 ? 14.089 -6.161 -13.328 1.00 95.69 156 ASP A N 1
ATOM 1178 C CA . ASP A 1 156 ? 13.907 -5.966 -11.880 1.00 95.69 156 ASP A CA 1
ATOM 1179 C C . ASP A 1 156 ? 15.172 -5.383 -11.226 1.00 95.69 156 ASP A C 1
ATOM 1181 O O . ASP A 1 156 ? 15.095 -4.517 -10.354 1.00 95.69 156 ASP A O 1
ATOM 1185 N N . VAL A 1 157 ? 16.357 -5.837 -11.651 1.00 95.50 157 VAL A N 1
ATOM 1186 C CA . VAL A 1 157 ? 17.638 -5.314 -11.147 1.00 95.50 157 VAL A CA 1
ATOM 1187 C C . VAL A 1 157 ? 17.835 -3.863 -11.573 1.00 95.50 157 VAL A C 1
ATOM 1189 O O . VAL A 1 157 ? 18.303 -3.055 -10.768 1.00 95.50 157 VAL A O 1
ATOM 1192 N N . TYR A 1 158 ? 17.461 -3.521 -12.806 1.00 96.88 158 TYR A N 1
ATOM 1193 C CA . TYR A 1 158 ? 17.503 -2.144 -13.281 1.00 96.88 158 TYR A CA 1
ATOM 1194 C C . TYR A 1 158 ? 16.563 -1.254 -12.467 1.00 96.88 158 TYR A C 1
ATOM 1196 O O . TYR A 1 158 ? 17.013 -0.245 -11.930 1.00 96.88 158 TYR A O 1
ATOM 1204 N N . LEU A 1 159 ? 15.301 -1.661 -12.292 1.00 97.44 159 LEU A N 1
ATOM 1205 C CA . LEU A 1 159 ? 14.304 -0.914 -11.522 1.00 97.44 159 LEU A CA 1
ATOM 1206 C C . LEU A 1 159 ? 14.791 -0.633 -10.096 1.00 97.44 159 LEU A C 1
ATOM 1208 O O . LEU A 1 159 ? 14.799 0.519 -9.668 1.00 97.44 159 LEU A O 1
ATOM 1212 N N . LEU A 1 160 ? 15.281 -1.653 -9.383 1.00 96.62 160 LEU A N 1
ATOM 1213 C CA . LEU A 1 160 ? 15.768 -1.485 -8.008 1.00 96.62 160 LEU A CA 1
ATOM 1214 C C . LEU A 1 160 ? 17.003 -0.578 -7.904 1.00 96.62 160 LEU A C 1
ATOM 1216 O O . LEU A 1 160 ? 17.195 0.058 -6.869 1.00 96.62 160 LEU A O 1
ATOM 1220 N N . LYS A 1 161 ? 17.851 -0.540 -8.940 1.00 95.81 161 LYS A N 1
ATOM 1221 C CA . LYS A 1 161 ? 19.119 0.203 -8.927 1.00 95.81 161 LYS A CA 1
ATOM 1222 C C . LYS A 1 161 ? 18.984 1.636 -9.445 1.00 95.81 161 LYS A C 1
ATOM 1224 O O . LYS A 1 161 ? 19.633 2.520 -8.898 1.00 95.81 161 LYS A O 1
ATOM 1229 N N . GLN A 1 162 ? 18.201 1.844 -10.503 1.00 95.56 162 GLN A N 1
ATOM 1230 C CA . GLN A 1 162 ? 18.102 3.120 -11.224 1.00 95.56 162 GLN A CA 1
ATOM 1231 C C . GLN A 1 162 ? 16.831 3.903 -10.897 1.00 95.56 162 GLN A C 1
ATOM 1233 O O . GLN A 1 162 ? 16.830 5.124 -11.002 1.00 95.56 162 GLN A O 1
ATOM 1238 N N . VAL A 1 163 ? 15.756 3.221 -10.492 1.00 96.12 163 VAL A N 1
ATOM 1239 C CA . VAL A 1 163 ? 14.453 3.861 -10.270 1.00 96.12 163 VAL A CA 1
ATOM 1240 C C . VAL A 1 163 ? 14.132 3.962 -8.783 1.00 96.12 163 VAL A C 1
ATOM 1242 O O . VAL A 1 163 ? 13.887 5.046 -8.261 1.00 96.12 163 VAL A O 1
ATOM 1245 N N . GLY A 1 164 ? 14.129 2.832 -8.079 1.00 95.81 164 GLY A N 1
ATOM 1246 C CA . GLY A 1 164 ? 13.847 2.776 -6.650 1.00 95.81 164 GLY A CA 1
ATOM 1247 C C . GLY A 1 164 ? 13.241 1.449 -6.207 1.00 95.81 164 GLY A C 1
ATOM 1248 O O . GLY A 1 164 ? 13.136 0.490 -6.967 1.00 95.81 164 GLY A O 1
ATOM 1249 N N . LEU A 1 165 ? 12.826 1.391 -4.942 1.00 96.69 165 LEU A N 1
ATOM 1250 C CA . LEU A 1 165 ? 12.235 0.187 -4.359 1.00 96.69 165 LEU A CA 1
ATOM 1251 C C . LEU A 1 165 ? 10.750 0.077 -4.706 1.00 96.69 165 LEU A C 1
ATOM 1253 O O . LEU A 1 165 ? 9.989 1.010 -4.441 1.00 96.69 165 LEU A O 1
ATOM 1257 N N . PHE A 1 166 ? 10.346 -1.088 -5.204 1.00 96.62 166 PHE A N 1
ATOM 1258 C CA . PHE A 1 166 ? 8.952 -1.436 -5.469 1.00 96.62 166 PHE A CA 1
ATOM 1259 C C . PHE A 1 166 ? 8.597 -2.724 -4.716 1.00 96.62 166 PHE A C 1
ATOM 1261 O O . PHE A 1 166 ? 9.393 -3.670 -4.763 1.00 96.62 166 PHE A O 1
ATOM 1268 N N . PRO A 1 167 ? 7.442 -2.777 -4.028 1.00 95.12 167 PRO A N 1
ATOM 1269 C CA . PRO A 1 167 ? 6.980 -3.963 -3.309 1.00 95.12 167 PRO A CA 1
ATOM 1270 C C . PRO A 1 167 ? 7.024 -5.242 -4.149 1.00 95.12 167 PRO A C 1
ATOM 1272 O O . PRO A 1 167 ? 7.728 -6.189 -3.807 1.00 95.12 167 PRO A O 1
ATOM 1275 N N . ASP A 1 168 ? 6.369 -5.235 -5.308 1.00 95.56 168 ASP A N 1
ATOM 1276 C CA . ASP A 1 168 ? 6.274 -6.394 -6.195 1.00 95.56 168 ASP A CA 1
ATOM 1277 C C . ASP A 1 168 ? 7.638 -6.828 -6.758 1.00 95.56 168 ASP A C 1
ATOM 1279 O O . ASP A 1 168 ? 7.905 -8.023 -6.872 1.00 95.56 168 ASP A O 1
ATOM 1283 N N . VAL A 1 169 ? 8.528 -5.879 -7.069 1.00 97.56 169 VAL A N 1
ATOM 1284 C CA . VAL A 1 169 ? 9.882 -6.171 -7.573 1.00 97.56 169 VAL A CA 1
ATOM 1285 C C . VAL A 1 169 ? 10.742 -6.844 -6.493 1.00 97.56 169 VAL A C 1
ATOM 1287 O O . VAL A 1 169 ? 11.475 -7.791 -6.788 1.00 97.56 169 VAL A O 1
ATOM 1290 N N . LEU A 1 170 ? 10.641 -6.404 -5.232 1.00 97.94 170 LEU A N 1
ATOM 1291 C CA . LEU A 1 170 ? 11.323 -7.050 -4.103 1.00 97.94 170 LEU A CA 1
ATOM 1292 C C . LEU A 1 170 ? 10.772 -8.458 -3.851 1.00 97.94 170 LEU A C 1
ATOM 1294 O O . LEU A 1 170 ? 11.555 -9.399 -3.702 1.00 97.94 170 LEU A O 1
ATOM 1298 N N . GLU A 1 171 ? 9.449 -8.630 -3.884 1.00 97.75 171 GLU A N 1
ATOM 1299 C CA . GLU A 1 171 ? 8.823 -9.948 -3.751 1.00 97.75 171 GLU A CA 1
ATOM 1300 C C . GLU A 1 171 ? 9.232 -10.896 -4.893 1.00 97.75 171 GLU A C 1
ATOM 1302 O O . GLU A 1 171 ? 9.584 -12.052 -4.640 1.00 97.75 171 GLU A O 1
ATOM 1307 N N . ARG A 1 172 ? 9.270 -10.421 -6.151 1.00 97.81 172 ARG A N 1
ATOM 1308 C CA . ARG A 1 172 ? 9.785 -11.196 -7.299 1.00 97.81 172 ARG A CA 1
ATOM 1309 C C . ARG A 1 172 ? 11.248 -11.586 -7.115 1.00 97.81 172 ARG A C 1
ATOM 1311 O O . ARG A 1 172 ? 11.613 -12.725 -7.404 1.00 97.81 172 ARG A O 1
ATOM 1318 N N . LYS A 1 173 ? 12.085 -10.680 -6.600 1.00 97.81 173 LYS A N 1
ATOM 1319 C CA . LYS A 1 173 ? 13.498 -10.968 -6.320 1.00 97.81 173 LYS A CA 1
ATOM 1320 C C . LYS A 1 173 ? 13.658 -12.081 -5.281 1.00 97.81 173 LYS A C 1
ATOM 1322 O O . LYS A 1 173 ? 14.461 -12.987 -5.487 1.00 97.81 173 LYS A O 1
ATOM 1327 N N . VAL A 1 174 ? 12.864 -12.061 -4.211 1.00 98.44 174 VAL A N 1
ATOM 1328 C CA . VAL A 1 174 ? 12.848 -13.135 -3.205 1.00 98.44 174 VAL A CA 1
ATOM 1329 C C . VAL A 1 174 ? 12.398 -14.466 -3.811 1.00 98.44 174 VAL A C 1
ATOM 1331 O O . VAL A 1 174 ? 13.041 -15.490 -3.581 1.00 98.44 174 VAL A O 1
ATOM 1334 N N . LYS A 1 175 ? 11.334 -14.466 -4.627 1.00 97.94 175 LYS A N 1
ATOM 1335 C CA . LYS A 1 175 ? 10.864 -15.676 -5.327 1.00 97.94 175 LYS A CA 1
ATOM 1336 C C . LYS A 1 175 ? 11.952 -16.271 -6.226 1.00 97.94 175 LYS A C 1
ATOM 1338 O O . LYS A 1 175 ? 12.197 -17.470 -6.142 1.00 97.94 175 LYS A O 1
ATOM 1343 N N . ARG A 1 176 ? 12.680 -15.436 -6.974 1.00 97.25 176 ARG A N 1
ATOM 1344 C CA . ARG A 1 176 ? 13.817 -15.864 -7.805 1.00 97.25 176 ARG A CA 1
ATOM 1345 C C . ARG A 1 176 ? 14.945 -16.499 -6.985 1.00 97.25 176 ARG A C 1
ATOM 1347 O O . ARG A 1 176 ? 15.487 -17.517 -7.398 1.00 97.25 176 ARG A O 1
ATOM 1354 N N . HIS A 1 177 ? 15.281 -15.941 -5.819 1.00 97.81 177 HIS A N 1
ATOM 1355 C CA . HIS A 1 177 ? 16.266 -16.560 -4.923 1.00 97.81 177 HIS A CA 1
ATOM 1356 C C . HIS A 1 177 ? 15.817 -17.956 -4.467 1.00 97.81 177 HIS A C 1
ATOM 1358 O O . HIS A 1 177 ? 16.612 -18.892 -4.495 1.00 97.81 177 HIS A O 1
ATOM 1364 N N . PHE A 1 178 ? 14.531 -18.135 -4.148 1.00 98.06 178 PHE A N 1
ATOM 1365 C CA . PHE A 1 178 ? 13.988 -19.463 -3.849 1.00 98.06 178 PHE A CA 1
ATOM 1366 C C . PHE A 1 178 ? 14.052 -20.430 -5.035 1.00 98.06 178 PHE A C 1
ATOM 1368 O O . PHE A 1 178 ? 14.411 -21.587 -4.838 1.00 98.06 178 PHE A O 1
ATOM 1375 N N . GLU A 1 179 ? 13.719 -19.983 -6.248 1.00 97.19 179 GLU A N 1
ATOM 1376 C CA . GLU A 1 179 ? 13.802 -20.800 -7.473 1.00 97.19 179 GLU A CA 1
ATOM 1377 C C . GLU A 1 179 ? 15.233 -21.280 -7.753 1.00 97.19 179 GLU A C 1
ATOM 1379 O O . GLU A 1 179 ? 15.435 -22.372 -8.275 1.00 97.19 179 GLU A O 1
ATOM 1384 N N . GLN A 1 180 ? 16.229 -20.485 -7.360 1.00 96.81 180 GLN A N 1
ATOM 1385 C CA . GLN A 1 180 ? 17.653 -20.806 -7.478 1.00 96.81 180 GLN A CA 1
ATOM 1386 C C . GLN A 1 180 ? 18.186 -21.664 -6.315 1.00 96.81 180 GLN A C 1
ATOM 1388 O O . GLN A 1 180 ? 19.364 -22.013 -6.311 1.00 96.81 180 GLN A O 1
ATOM 1393 N N . GLY A 1 181 ? 17.353 -21.987 -5.319 1.00 97.19 181 GLY A N 1
ATOM 1394 C CA . GLY A 1 181 ? 17.774 -22.683 -4.098 1.00 97.19 181 GLY A CA 1
ATOM 1395 C C . GLY A 1 181 ? 18.590 -21.819 -3.126 1.00 97.19 181 GLY A C 1
ATOM 1396 O O . GLY A 1 181 ? 19.114 -22.329 -2.137 1.00 97.19 181 GLY A O 1
ATOM 1397 N N . ASP A 1 182 ? 18.690 -20.510 -3.364 1.00 97.94 182 ASP A N 1
ATOM 1398 C CA . ASP A 1 182 ? 19.409 -19.570 -2.505 1.00 97.94 182 ASP A CA 1
ATOM 1399 C C . ASP A 1 182 ? 18.496 -19.039 -1.389 1.00 97.94 182 ASP A C 1
ATOM 1401 O O . ASP A 1 182 ? 17.985 -17.914 -1.406 1.00 97.94 182 ASP A O 1
ATOM 1405 N N . HIS A 1 183 ? 18.271 -19.889 -0.388 1.00 97.88 183 HIS A N 1
ATOM 1406 C CA . HIS A 1 183 ? 17.439 -19.554 0.767 1.00 97.88 183 HIS A CA 1
ATOM 1407 C C . HIS A 1 183 ? 18.007 -18.397 1.603 1.00 97.88 183 HIS A C 1
ATOM 1409 O O . HIS A 1 183 ? 17.238 -17.642 2.198 1.00 97.88 183 HIS A O 1
ATOM 1415 N N . VAL A 1 184 ? 19.335 -18.235 1.645 1.00 98.00 184 VAL A N 1
ATOM 1416 C CA . VAL A 1 184 ? 19.985 -17.170 2.423 1.00 98.00 184 VAL A CA 1
ATOM 1417 C C . VAL A 1 184 ? 19.673 -15.814 1.804 1.00 98.00 184 VAL A C 1
ATOM 1419 O O . VAL A 1 184 ? 19.163 -14.937 2.501 1.00 98.00 184 VAL A O 1
ATOM 1422 N N . SER A 1 185 ? 19.881 -15.650 0.496 1.00 98.06 185 SER A N 1
ATOM 1423 C CA . SER A 1 185 ? 19.550 -14.395 -0.188 1.00 98.06 185 SER A CA 1
ATOM 1424 C C . SER A 1 185 ? 18.051 -14.098 -0.178 1.00 98.06 185 SER A C 1
ATOM 1426 O O . SER A 1 185 ? 17.662 -12.928 -0.098 1.00 98.06 185 SER A O 1
ATOM 1428 N N . ALA A 1 186 ? 17.200 -15.132 -0.208 1.00 98.38 186 ALA A N 1
ATOM 1429 C CA . ALA A 1 186 ? 15.756 -14.974 -0.053 1.00 98.38 186 ALA A CA 1
ATOM 1430 C C . ALA A 1 186 ? 15.396 -14.370 1.316 1.00 98.38 186 ALA A C 1
ATOM 1432 O O . ALA A 1 186 ? 14.684 -13.367 1.363 1.00 98.38 186 ALA A O 1
ATOM 1433 N N . MET A 1 187 ? 15.935 -14.915 2.415 1.00 98.38 187 MET A N 1
ATOM 1434 C CA . MET A 1 187 ? 15.721 -14.374 3.765 1.00 98.38 187 MET A CA 1
ATOM 1435 C C . MET A 1 187 ? 16.285 -12.962 3.918 1.00 98.38 187 MET A C 1
ATOM 1437 O O . MET A 1 187 ? 15.582 -12.086 4.406 1.00 98.38 187 MET A O 1
ATOM 1441 N N . VAL A 1 188 ? 17.520 -12.716 3.466 1.00 98.31 188 VAL A N 1
ATOM 1442 C CA . VAL A 1 188 ? 18.159 -11.391 3.571 1.00 98.31 188 VAL A CA 1
ATOM 1443 C C . VAL A 1 188 ? 17.357 -10.334 2.811 1.00 98.31 188 VAL A C 1
ATOM 1445 O O . VAL A 1 188 ? 17.164 -9.223 3.300 1.00 98.31 188 VAL A O 1
ATOM 1448 N N . THR A 1 189 ? 16.857 -10.671 1.620 1.00 98.12 189 THR A N 1
ATOM 1449 C CA . THR A 1 189 ? 16.027 -9.750 0.832 1.00 98.12 189 THR A CA 1
ATOM 1450 C C . THR A 1 189 ? 14.642 -9.561 1.465 1.00 98.12 189 THR A C 1
ATOM 1452 O O . THR A 1 189 ? 14.131 -8.441 1.462 1.00 98.12 189 THR A O 1
ATOM 1455 N N . GLY A 1 190 ? 14.052 -10.615 2.041 1.00 98.00 190 GLY A N 1
ATOM 1456 C CA . GLY A 1 190 ? 12.799 -10.539 2.800 1.00 98.00 190 GLY A CA 1
ATOM 1457 C C . GLY A 1 190 ? 12.917 -9.636 4.030 1.00 98.00 190 GLY A C 1
ATOM 1458 O O . GLY A 1 190 ? 12.101 -8.737 4.210 1.00 98.00 190 GLY A O 1
ATOM 1459 N N . GLU A 1 191 ? 13.987 -9.780 4.813 1.00 97.75 191 GLU A N 1
ATOM 1460 C CA . GLU A 1 191 ? 14.269 -8.915 5.960 1.00 97.75 191 GLU A CA 1
ATOM 1461 C C . GLU A 1 191 ? 14.526 -7.470 5.515 1.00 97.75 191 GLU A C 1
ATOM 1463 O O . GLU A 1 191 ? 13.941 -6.535 6.066 1.00 97.75 191 GLU A O 1
ATOM 1468 N N . PHE A 1 192 ? 15.329 -7.271 4.462 1.00 98.12 192 PHE A N 1
ATOM 1469 C CA . PHE A 1 192 ? 15.565 -5.952 3.871 1.00 98.12 192 PHE A CA 1
ATOM 1470 C C . PHE A 1 192 ? 14.259 -5.247 3.484 1.00 98.12 192 PHE A C 1
ATOM 1472 O O . PHE A 1 192 ? 14.119 -4.051 3.730 1.00 98.12 192 PHE A O 1
ATOM 1479 N N . TYR A 1 193 ? 13.285 -5.975 2.933 1.00 97.44 193 TYR A N 1
ATOM 1480 C CA . TYR A 1 193 ? 11.990 -5.415 2.550 1.00 97.44 193 TYR A CA 1
ATOM 1481 C C . TYR A 1 193 ? 11.230 -4.809 3.749 1.00 97.44 193 TYR A C 1
ATOM 1483 O O . TYR A 1 193 ? 10.547 -3.798 3.585 1.00 97.44 193 TYR A O 1
ATOM 1491 N N . THR A 1 194 ? 11.413 -5.345 4.963 1.00 96.94 194 THR A N 1
ATOM 1492 C CA . THR A 1 194 ? 10.733 -4.880 6.191 1.00 96.94 194 THR A CA 1
ATOM 1493 C C . THR A 1 194 ? 11.262 -3.570 6.777 1.00 96.94 194 THR A C 1
ATOM 1495 O O . THR A 1 194 ? 10.678 -3.034 7.722 1.00 96.94 194 THR A O 1
ATOM 1498 N N . LYS A 1 195 ? 12.366 -3.030 6.248 1.00 96.00 195 LYS A N 1
ATOM 1499 C CA . LYS A 1 195 ? 12.961 -1.794 6.766 1.00 96.00 195 LYS A CA 1
ATOM 1500 C C . LYS A 1 195 ? 11.955 -0.639 6.753 1.00 96.00 195 LYS A C 1
ATOM 1502 O O . LYS A 1 195 ? 11.330 -0.335 5.735 1.00 96.00 195 LYS A O 1
ATOM 1507 N N . LYS A 1 196 ? 11.817 0.034 7.900 1.00 88.56 196 LYS A N 1
ATOM 1508 C CA . LYS A 1 196 ? 10.770 1.037 8.167 1.00 88.56 196 LYS A CA 1
ATOM 1509 C C . LYS A 1 196 ? 10.792 2.207 7.178 1.00 88.56 196 LYS A C 1
ATOM 1511 O O . LYS A 1 196 ? 9.749 2.773 6.863 1.00 88.56 196 LYS A O 1
ATOM 1516 N N . GLU A 1 197 ? 11.970 2.575 6.692 1.00 91.81 197 GLU A N 1
ATOM 1517 C CA . GLU A 1 197 ? 12.182 3.647 5.724 1.00 91.81 197 GLU A CA 1
ATOM 1518 C C . GLU A 1 197 ? 11.778 3.270 4.289 1.00 91.81 197 GLU A C 1
ATOM 1520 O O . GLU A 1 197 ? 11.674 4.139 3.420 1.00 91.81 197 GLU A O 1
ATOM 1525 N N . HIS A 1 198 ? 11.565 1.983 3.999 1.00 93.56 198 HIS A N 1
ATOM 1526 C CA . HIS A 1 198 ? 11.205 1.547 2.655 1.00 93.56 198 HIS A CA 1
ATOM 1527 C C . HIS A 1 198 ? 9.737 1.838 2.362 1.00 93.56 198 HIS A C 1
ATOM 1529 O O . HIS A 1 198 ? 9.462 2.584 1.423 1.00 93.56 198 HIS A O 1
ATOM 1535 N N . PHE A 1 199 ? 8.819 1.324 3.179 1.00 93.56 199 PHE A N 1
ATOM 1536 C CA . PHE A 1 199 ? 7.375 1.470 2.969 1.00 93.56 199 PHE A CA 1
ATOM 1537 C C . PHE A 1 199 ? 6.666 1.770 4.300 1.00 93.56 199 PHE A C 1
ATOM 1539 O O . PHE A 1 199 ? 6.014 0.897 4.875 1.00 93.56 199 PHE A O 1
ATOM 1546 N N . PRO A 1 200 ? 6.834 2.991 4.844 1.00 91.31 200 PRO A N 1
ATOM 1547 C CA . PRO A 1 200 ? 6.313 3.335 6.161 1.00 91.31 200 PRO A CA 1
ATOM 1548 C C . PRO A 1 200 ? 4.785 3.228 6.200 1.00 91.31 200 PRO A C 1
ATOM 1550 O O . PRO A 1 200 ? 4.098 3.729 5.315 1.00 91.31 200 PRO A O 1
ATOM 1553 N N . GLY A 1 201 ? 4.262 2.595 7.250 1.00 89.56 201 GLY A N 1
ATOM 1554 C CA . GLY A 1 201 ? 2.820 2.437 7.469 1.00 89.56 201 GLY A CA 1
ATOM 1555 C C . GLY A 1 201 ? 2.180 1.244 6.754 1.00 89.56 201 GLY A C 1
ATOM 1556 O O . GLY A 1 201 ? 1.047 0.914 7.081 1.00 89.56 201 GLY A O 1
ATOM 1557 N N . PHE A 1 202 ? 2.893 0.563 5.849 1.00 93.62 202 PHE A N 1
ATOM 1558 C CA . PHE A 1 202 ? 2.382 -0.625 5.162 1.00 93.62 202 PHE A CA 1
ATOM 1559 C C . PHE A 1 202 ? 2.814 -1.911 5.860 1.00 93.62 202 PHE A C 1
ATOM 1561 O O . PHE A 1 202 ? 3.996 -2.111 6.144 1.00 93.62 202 PHE A O 1
ATOM 1568 N N . ALA A 1 203 ? 1.854 -2.804 6.093 1.00 96.12 203 ALA A N 1
ATOM 1569 C CA . ALA A 1 203 ? 2.085 -4.077 6.761 1.00 96.12 203 ALA A CA 1
ATOM 1570 C C . ALA A 1 203 ? 2.589 -5.180 5.813 1.00 96.12 203 ALA A C 1
ATOM 1572 O O . ALA A 1 203 ? 3.304 -6.079 6.260 1.00 96.12 203 ALA A O 1
ATOM 1573 N N . ARG A 1 204 ? 2.276 -5.102 4.507 1.00 96.31 204 ARG A N 1
ATOM 1574 C CA . ARG A 1 204 ? 2.659 -6.110 3.496 1.00 96.31 204 ARG A CA 1
ATOM 1575 C C . ARG A 1 204 ? 4.129 -6.561 3.557 1.00 96.31 204 ARG A C 1
ATOM 1577 O O . ARG A 1 204 ? 4.342 -7.770 3.509 1.00 96.31 204 ARG A O 1
ATOM 1584 N N . PRO A 1 205 ? 5.138 -5.681 3.732 1.00 97.19 205 PRO A N 1
ATOM 1585 C CA . PRO A 1 205 ? 6.524 -6.129 3.863 1.00 97.19 205 PRO A CA 1
ATOM 1586 C C . PRO A 1 205 ? 6.750 -7.117 5.012 1.00 97.19 205 PRO A C 1
ATOM 1588 O O . PRO A 1 205 ? 7.458 -8.110 4.852 1.00 97.19 205 PRO A O 1
ATOM 1591 N N . PHE A 1 206 ? 6.117 -6.877 6.162 1.00 97.56 206 PHE A N 1
ATOM 1592 C CA . PHE A 1 206 ? 6.220 -7.741 7.337 1.00 97.56 206 PHE A CA 1
ATOM 1593 C C . PHE A 1 206 ? 5.480 -9.063 7.132 1.00 97.56 206 PHE A C 1
ATOM 1595 O O . PHE A 1 206 ? 6.000 -10.110 7.514 1.00 97.56 206 PHE A O 1
ATOM 1602 N N . VAL A 1 207 ? 4.309 -9.023 6.483 1.00 97.88 207 VAL A N 1
ATOM 1603 C CA . VAL A 1 207 ? 3.561 -10.230 6.097 1.00 97.88 207 VAL A CA 1
ATOM 1604 C C . VAL A 1 207 ? 4.402 -11.100 5.169 1.00 97.88 207 VAL A C 1
ATOM 1606 O O . VAL A 1 207 ? 4.618 -12.275 5.449 1.00 97.88 207 VAL A O 1
ATOM 1609 N N . PHE A 1 208 ? 4.945 -10.513 4.102 1.00 98.19 208 PHE A N 1
ATOM 1610 C CA . PHE A 1 208 ? 5.757 -11.250 3.144 1.00 98.19 208 PHE A CA 1
ATOM 1611 C C . PHE A 1 208 ? 7.014 -11.835 3.798 1.00 98.19 208 PHE A C 1
ATOM 1613 O O . PHE A 1 208 ? 7.370 -12.980 3.543 1.00 98.19 208 PHE A O 1
ATOM 1620 N N . ASN A 1 209 ? 7.668 -11.104 4.705 1.00 98.44 209 ASN A N 1
ATOM 1621 C CA . ASN A 1 209 ? 8.798 -11.655 5.452 1.00 98.44 209 ASN A CA 1
ATOM 1622 C C . ASN A 1 209 ? 8.393 -12.841 6.350 1.00 98.44 209 ASN A C 1
ATOM 1624 O O . ASN A 1 209 ? 9.140 -13.814 6.452 1.00 98.44 209 ASN A O 1
ATOM 1628 N N . ALA A 1 210 ? 7.202 -12.809 6.954 1.00 98.50 210 ALA A N 1
ATOM 1629 C CA . ALA A 1 210 ? 6.669 -13.951 7.694 1.00 98.50 210 ALA A CA 1
ATOM 1630 C C . ALA A 1 210 ? 6.458 -15.176 6.781 1.00 98.50 210 ALA A C 1
ATOM 1632 O O . ALA A 1 210 ? 6.856 -16.282 7.146 1.00 98.50 210 ALA A O 1
ATOM 1633 N N . GLU A 1 211 ? 5.920 -14.982 5.571 1.00 98.50 211 GLU A N 1
ATOM 1634 C CA . GLU A 1 211 ? 5.785 -16.039 4.552 1.00 98.50 211 GLU A CA 1
ATOM 1635 C C . GLU A 1 211 ? 7.155 -16.628 4.156 1.00 98.50 211 GLU A C 1
ATOM 1637 O O . GLU A 1 211 ? 7.314 -17.848 4.059 1.00 98.50 211 GLU A O 1
ATOM 1642 N N . VAL A 1 212 ? 8.170 -15.774 3.969 1.00 98.56 212 VAL A N 1
ATOM 1643 C CA . VAL A 1 212 ? 9.553 -16.172 3.645 1.00 98.56 212 VAL A CA 1
ATOM 1644 C C . VAL A 1 212 ? 10.154 -17.031 4.755 1.00 98.56 212 VAL A C 1
ATOM 1646 O O . VAL A 1 212 ? 10.687 -18.105 4.470 1.00 98.56 212 VAL A O 1
ATOM 1649 N N . LEU A 1 213 ? 10.042 -16.588 6.012 1.00 98.62 213 LEU A N 1
ATOM 1650 C CA . LEU A 1 213 ? 10.531 -17.312 7.190 1.00 98.62 213 LEU A CA 1
ATOM 1651 C C . LEU A 1 213 ? 9.822 -18.659 7.361 1.00 98.62 213 LEU A C 1
ATOM 1653 O O . LEU A 1 213 ? 10.464 -19.670 7.656 1.00 98.62 213 LEU A O 1
ATOM 1657 N N . LEU A 1 214 ? 8.510 -18.698 7.119 1.00 97.94 214 LEU A N 1
ATOM 1658 C CA . LEU A 1 214 ? 7.731 -19.928 7.182 1.00 97.94 214 LEU A CA 1
ATOM 1659 C C . LEU A 1 214 ? 8.197 -20.930 6.119 1.00 97.94 214 LEU A C 1
ATOM 1661 O O . LEU A 1 214 ? 8.400 -22.104 6.426 1.00 97.94 214 LEU A O 1
ATOM 1665 N N . LYS A 1 215 ? 8.443 -20.458 4.890 1.00 97.75 215 LYS A N 1
ATOM 1666 C CA . LYS A 1 215 ? 8.897 -21.287 3.765 1.00 97.75 215 LYS A CA 1
ATOM 1667 C C . LYS A 1 215 ? 10.255 -21.955 4.005 1.00 97.75 215 LYS A C 1
ATOM 1669 O O . LYS A 1 215 ? 10.489 -23.040 3.483 1.00 97.75 215 LYS A O 1
ATOM 1674 N N . VAL A 1 216 ? 11.134 -21.342 4.799 1.00 97.50 216 VAL A N 1
ATOM 1675 C CA . VAL A 1 216 ? 12.437 -21.920 5.191 1.00 97.50 216 VAL A CA 1
ATOM 1676 C C . VAL A 1 216 ? 12.388 -22.698 6.515 1.00 97.50 216 VAL A C 1
ATOM 1678 O O . VAL A 1 216 ? 13.429 -23.096 7.031 1.00 97.50 216 VAL A O 1
ATOM 1681 N N . GLY A 1 217 ? 11.200 -22.908 7.092 1.00 97.44 217 GLY A N 1
ATOM 1682 C CA . GLY A 1 217 ? 11.016 -23.676 8.327 1.00 97.44 217 GLY A CA 1
ATOM 1683 C C . GLY A 1 217 ? 11.312 -22.914 9.626 1.00 97.44 217 GLY A C 1
ATOM 1684 O O . GLY A 1 217 ? 11.307 -23.521 10.696 1.00 97.44 217 GLY A O 1
ATOM 1685 N N . ARG A 1 218 ? 11.523 -21.591 9.581 1.00 97.88 218 ARG A N 1
ATOM 1686 C CA . ARG A 1 218 ? 11.748 -20.738 10.768 1.00 97.88 218 ARG A CA 1
ATOM 1687 C C . ARG A 1 218 ? 10.414 -20.302 11.383 1.00 97.88 218 ARG A C 1
ATOM 1689 O O . ARG A 1 218 ? 10.079 -19.121 11.431 1.00 97.88 218 ARG A O 1
ATOM 1696 N N . THR A 1 219 ? 9.631 -21.276 11.840 1.00 97.75 219 THR A N 1
ATOM 1697 C CA . THR A 1 219 ? 8.227 -21.094 12.258 1.00 97.75 219 THR A CA 1
ATOM 1698 C C . THR A 1 219 ? 8.041 -20.095 13.405 1.00 97.75 219 THR A C 1
ATOM 1700 O O . THR A 1 219 ? 7.130 -19.274 13.343 1.00 97.75 219 THR A O 1
ATOM 1703 N N . SER A 1 220 ? 8.907 -20.111 14.425 1.00 97.62 220 SER A N 1
ATOM 1704 C CA . SER A 1 220 ? 8.827 -19.168 15.554 1.00 97.62 220 SER A CA 1
ATOM 1705 C C . SER A 1 220 ? 9.031 -17.714 15.118 1.00 97.62 220 SER A C 1
ATOM 1707 O O . SER A 1 220 ? 8.301 -16.830 15.551 1.00 97.62 220 SER A O 1
ATOM 1709 N N . GLU A 1 221 ? 9.979 -17.465 14.216 1.00 98.00 221 GLU A N 1
ATOM 1710 C CA . GLU A 1 221 ? 10.256 -16.116 13.712 1.00 98.00 221 GLU A CA 1
ATOM 1711 C C . GLU A 1 221 ? 9.184 -15.650 12.731 1.00 98.00 221 GLU A C 1
ATOM 1713 O O . GLU A 1 221 ? 8.785 -14.490 12.765 1.00 98.00 221 GLU A O 1
ATOM 1718 N N . ALA A 1 222 ? 8.670 -16.561 11.897 1.00 98.38 222 ALA A N 1
ATOM 1719 C CA . ALA A 1 222 ? 7.523 -16.285 11.040 1.00 98.38 222 ALA A CA 1
ATOM 1720 C C . ALA A 1 222 ? 6.310 -15.843 11.869 1.00 98.38 222 ALA A C 1
ATOM 1722 O O . ALA A 1 222 ? 5.662 -14.847 11.551 1.00 98.38 222 ALA A O 1
ATOM 1723 N N . LYS A 1 223 ? 6.048 -16.543 12.978 1.00 97.81 223 LYS A N 1
ATOM 1724 C CA . LYS A 1 223 ? 4.987 -16.204 13.926 1.00 97.81 223 LYS A CA 1
ATOM 1725 C C . LYS A 1 223 ? 5.176 -14.809 14.524 1.00 97.81 223 LYS A C 1
ATOM 1727 O O . LYS A 1 223 ? 4.230 -14.023 14.540 1.00 97.81 223 LYS A O 1
ATOM 1732 N N . ASP A 1 224 ? 6.378 -14.475 14.986 1.00 96.94 224 ASP A N 1
ATOM 1733 C CA . ASP A 1 224 ? 6.658 -13.152 15.554 1.00 96.94 224 ASP A CA 1
ATOM 1734 C C . ASP A 1 224 ? 6.577 -12.035 14.500 1.00 96.94 224 ASP A C 1
ATOM 1736 O O . ASP A 1 224 ? 6.025 -10.966 14.777 1.00 96.94 224 ASP A O 1
ATOM 1740 N N . ALA A 1 225 ? 7.035 -12.293 13.272 1.00 96.94 225 ALA A N 1
ATOM 1741 C CA . ALA A 1 225 ? 6.909 -11.370 12.147 1.00 96.94 225 ALA A CA 1
ATOM 1742 C C . ALA A 1 225 ? 5.438 -11.113 11.774 1.00 96.94 225 ALA A C 1
ATOM 1744 O O . ALA A 1 225 ? 5.042 -9.957 11.619 1.00 96.94 225 ALA A O 1
ATOM 1745 N N . ALA A 1 226 ? 4.606 -12.159 11.715 1.00 97.62 226 ALA A N 1
ATOM 1746 C CA . ALA A 1 226 ? 3.172 -12.042 11.444 1.00 97.62 226 ALA A CA 1
ATOM 1747 C C . ALA A 1 226 ? 2.442 -11.250 12.541 1.00 97.62 226 ALA A C 1
ATOM 1749 O O . ALA A 1 226 ? 1.665 -10.341 12.250 1.00 97.62 226 ALA A O 1
ATOM 1750 N N . ARG A 1 227 ? 2.760 -11.508 13.817 1.00 95.44 227 ARG A N 1
ATOM 1751 C CA . ARG A 1 227 ? 2.253 -10.708 14.948 1.00 95.44 227 ARG A CA 1
ATOM 1752 C C . ARG A 1 227 ? 2.691 -9.251 14.862 1.00 95.44 227 ARG A C 1
ATOM 1754 O O . ARG A 1 227 ? 1.932 -8.358 15.228 1.00 95.44 227 ARG A O 1
ATOM 1761 N N . GLY A 1 228 ? 3.914 -9.003 14.396 1.00 93.69 228 GLY A N 1
ATOM 1762 C CA . GLY A 1 228 ? 4.411 -7.666 14.085 1.00 93.69 228 GLY A CA 1
ATOM 1763 C C . GLY A 1 228 ? 3.580 -6.983 12.999 1.00 93.69 228 GLY A C 1
ATOM 1764 O O . GLY A 1 228 ? 3.158 -5.845 13.196 1.00 93.69 228 GLY A O 1
ATOM 1765 N N . ALA A 1 229 ? 3.282 -7.689 11.907 1.00 95.62 229 ALA A N 1
ATOM 1766 C CA . ALA A 1 229 ? 2.470 -7.180 10.804 1.00 95.62 229 ALA A CA 1
ATOM 1767 C C . ALA A 1 229 ? 1.049 -6.795 11.250 1.00 95.62 229 ALA A C 1
ATOM 1769 O O . ALA A 1 229 ? 0.563 -5.725 10.899 1.00 95.62 229 ALA A O 1
ATOM 1770 N N . LEU A 1 230 ? 0.408 -7.607 12.095 1.00 94.81 230 LEU A N 1
ATOM 1771 C CA . LEU A 1 230 ? -0.958 -7.361 12.583 1.00 94.81 230 LEU A CA 1
ATOM 1772 C C . LEU A 1 230 ? -1.078 -6.208 13.602 1.00 94.81 230 LEU A C 1
ATOM 1774 O O . LEU A 1 230 ? -2.189 -5.836 14.001 1.00 94.81 230 LEU A O 1
ATOM 1778 N N . LYS A 1 231 ? 0.051 -5.614 14.019 1.00 91.88 231 LYS A N 1
ATOM 1779 C CA . LYS A 1 231 ? 0.070 -4.335 14.753 1.00 91.88 231 LYS A CA 1
ATOM 1780 C C . LYS A 1 231 ? -0.141 -3.128 13.837 1.00 91.88 231 LYS A C 1
ATOM 1782 O O . LYS A 1 231 ? -0.497 -2.062 14.337 1.00 91.88 231 LYS A O 1
ATOM 1787 N N . SER A 1 232 ? 0.100 -3.281 12.539 1.00 93.38 232 SER A N 1
ATOM 1788 C CA . SER A 1 232 ? -0.200 -2.282 11.516 1.00 93.38 232 SER A CA 1
ATOM 1789 C C . SER A 1 232 ? -1.659 -2.397 11.049 1.00 93.38 232 SER A C 1
ATOM 1791 O O . SER A 1 232 ? -2.301 -3.412 11.330 1.00 93.38 232 SER A O 1
ATOM 1793 N N . PRO A 1 233 ? -2.197 -1.378 10.352 1.00 95.00 233 PRO A N 1
ATOM 1794 C CA . PRO A 1 233 ? -3.571 -1.419 9.864 1.00 95.00 233 PRO A CA 1
ATOM 1795 C C . PRO A 1 233 ? -3.797 -2.597 8.909 1.00 95.00 233 PRO A C 1
ATOM 1797 O O . PRO A 1 233 ? -3.003 -2.822 7.987 1.00 95.00 233 PRO A O 1
ATOM 1800 N N . TRP A 1 234 ? -4.868 -3.352 9.128 1.00 95.56 234 TRP A N 1
ATOM 1801 C CA . TRP A 1 234 ? -5.137 -4.631 8.464 1.00 95.56 234 TRP A CA 1
ATOM 1802 C C . TRP A 1 234 ? -5.415 -4.462 6.971 1.00 95.56 234 TRP A C 1
ATOM 1804 O O . TRP A 1 234 ? -4.967 -5.256 6.146 1.00 95.56 234 TRP A O 1
ATOM 1814 N N . TRP A 1 235 ? -5.980 -3.319 6.597 1.00 95.06 235 TRP A N 1
ATOM 1815 C CA . TRP A 1 235 ? -6.168 -2.924 5.207 1.00 95.06 235 TRP A CA 1
ATOM 1816 C C . TRP A 1 235 ? -4.857 -2.661 4.437 1.00 95.06 235 TRP A C 1
ATOM 1818 O O . TRP A 1 235 ? -4.896 -2.404 3.237 1.00 95.06 235 TRP A O 1
ATOM 1828 N N . THR A 1 236 ? -3.684 -2.762 5.079 1.00 95.62 236 THR A N 1
ATOM 1829 C CA . THR A 1 236 ? -2.355 -2.655 4.439 1.00 95.62 236 THR A CA 1
ATOM 1830 C C . THR A 1 236 ? -1.572 -3.976 4.393 1.00 95.62 236 THR A C 1
ATOM 1832 O O . THR A 1 236 ? -0.410 -3.986 3.972 1.00 95.62 236 THR A O 1
ATOM 1835 N N . LEU A 1 237 ? -2.170 -5.095 4.827 1.00 95.38 237 LEU A N 1
ATOM 1836 C CA . LEU A 1 237 ? -1.528 -6.423 4.849 1.00 95.38 237 LEU A CA 1
ATOM 1837 C C . LEU A 1 237 ? -1.241 -6.964 3.449 1.00 95.38 237 LEU A C 1
ATOM 1839 O O . LEU A 1 237 ? -0.361 -7.804 3.262 1.00 95.38 237 LEU A O 1
ATOM 1843 N N . GLY A 1 238 ? -1.999 -6.489 2.465 1.00 91.69 238 GLY A N 1
ATOM 1844 C CA . GLY A 1 238 ? -1.945 -6.967 1.095 1.00 91.69 238 GLY A CA 1
ATOM 1845 C C . GLY A 1 238 ? -2.431 -8.412 0.910 1.00 91.69 238 GLY A C 1
ATOM 1846 O O . GLY A 1 238 ? -2.203 -9.011 -0.134 1.00 91.69 238 GLY A O 1
ATOM 1847 N N . CYS A 1 239 ? -3.129 -8.962 1.888 1.00 93.25 239 CYS A N 1
ATOM 1848 C CA . CYS A 1 239 ? -3.804 -10.253 1.833 1.00 93.25 239 CYS A CA 1
ATOM 1849 C C . CYS A 1 239 ? -4.962 -10.217 2.835 1.00 93.25 239 CYS A C 1
ATOM 1851 O O . CYS A 1 239 ? -5.212 -9.177 3.451 1.00 93.25 239 CYS A O 1
ATOM 1853 N N . LYS A 1 240 ? -5.684 -11.326 2.975 1.00 94.19 240 LYS A N 1
ATOM 1854 C CA . LYS A 1 240 ? -6.732 -11.429 3.988 1.00 94.19 240 LYS A CA 1
ATOM 1855 C C . LYS A 1 240 ? -6.137 -11.467 5.393 1.00 94.19 240 LYS A C 1
ATOM 1857 O O . LYS A 1 240 ? -5.050 -12.007 5.597 1.00 94.19 240 LYS A O 1
ATOM 1862 N N . TYR A 1 241 ? -6.875 -10.940 6.367 1.00 95.31 241 TYR A N 1
ATOM 1863 C CA . TYR A 1 241 ? -6.468 -10.964 7.771 1.00 95.31 241 TYR A CA 1
ATOM 1864 C C . TYR A 1 241 ? -6.167 -12.393 8.254 1.00 95.31 241 TYR A C 1
ATOM 1866 O O . TYR A 1 241 ? -5.134 -12.632 8.883 1.00 95.31 241 TYR A O 1
ATOM 1874 N N . GLU A 1 242 ? -7.020 -13.354 7.894 1.00 94.69 242 GLU A N 1
ATOM 1875 C CA . GLU A 1 242 ? -6.943 -14.745 8.342 1.00 94.69 242 GLU A CA 1
ATOM 1876 C C . GLU A 1 242 ? -5.650 -15.424 7.883 1.00 94.69 242 GLU A C 1
ATOM 1878 O O . GLU A 1 242 ? -5.074 -16.227 8.612 1.00 94.69 242 GLU A O 1
ATOM 1883 N N . GLU A 1 243 ? -5.145 -15.081 6.694 1.00 94.94 243 GLU A N 1
ATOM 1884 C CA . GLU A 1 243 ? -3.879 -15.619 6.183 1.00 94.94 243 GLU A CA 1
ATOM 1885 C C . GLU A 1 243 ? -2.716 -15.269 7.120 1.00 94.94 243 GLU A C 1
ATOM 1887 O O . GLU A 1 243 ? -1.878 -16.119 7.425 1.00 94.94 243 GLU A O 1
ATOM 1892 N N . VAL A 1 244 ? -2.704 -14.045 7.649 1.00 96.62 244 VAL A N 1
ATOM 1893 C CA . VAL A 1 244 ? -1.665 -13.570 8.570 1.00 96.62 244 VAL A CA 1
ATOM 1894 C C . VAL A 1 244 ? -1.914 -14.065 9.995 1.00 96.62 244 VAL A C 1
ATOM 1896 O O . VAL A 1 244 ? -0.967 -14.463 10.678 1.00 96.62 244 VAL A O 1
ATOM 1899 N N . ALA A 1 245 ? -3.174 -14.090 10.440 1.00 95.94 245 ALA A N 1
ATOM 1900 C CA . ALA A 1 245 ? -3.570 -14.598 11.754 1.00 95.94 245 ALA A CA 1
ATOM 1901 C C . ALA A 1 245 ? -3.192 -16.078 11.935 1.00 95.94 245 ALA A C 1
ATOM 1903 O O . ALA A 1 245 ? -2.639 -16.455 12.971 1.00 95.94 245 ALA A O 1
ATOM 1904 N N . ASN A 1 246 ? -3.350 -16.884 10.880 1.00 95.94 246 ASN A N 1
ATOM 1905 C CA . ASN A 1 246 ? -2.920 -18.282 10.850 1.00 95.94 246 ASN A CA 1
ATOM 1906 C C . ASN A 1 246 ? -1.409 -18.435 11.101 1.00 95.94 246 ASN A C 1
ATOM 1908 O O . ASN A 1 246 ? -0.995 -19.280 11.897 1.00 95.94 246 ASN A O 1
ATOM 1912 N N . ILE A 1 247 ? -0.569 -17.594 10.481 1.00 97.12 247 ILE A N 1
ATOM 1913 C CA . ILE A 1 247 ? 0.887 -17.601 10.724 1.00 97.12 247 ILE A CA 1
ATOM 1914 C C . ILE A 1 247 ? 1.195 -17.122 12.152 1.00 97.12 247 ILE A C 1
ATOM 1916 O O . ILE A 1 247 ? 2.040 -17.698 12.842 1.00 97.12 247 ILE A O 1
ATOM 1920 N N . ALA A 1 248 ? 0.486 -16.093 12.623 1.00 96.44 248 ALA A N 1
ATOM 1921 C CA . ALA A 1 248 ? 0.623 -15.536 13.970 1.00 96.44 248 ALA A CA 1
ATOM 1922 C C . ALA A 1 248 ? 0.144 -16.487 15.087 1.00 96.44 248 ALA A C 1
ATOM 1924 O O . ALA A 1 248 ? 0.470 -16.259 16.265 1.00 96.44 248 ALA A O 1
ATOM 1925 N N . GLN A 1 249 ?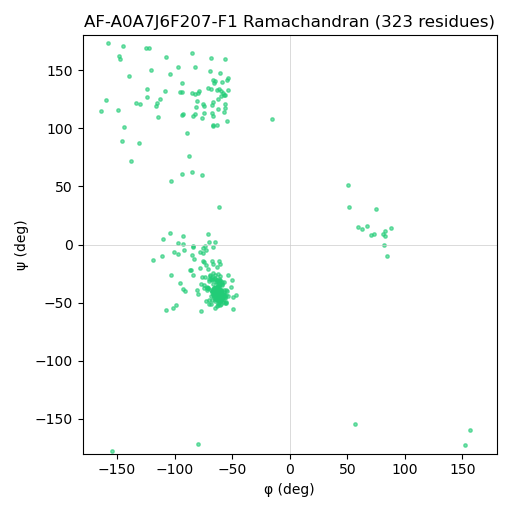 -0.594 -17.544 14.721 1.00 94.50 249 GLN A N 1
ATOM 1926 C CA . GLN A 1 249 ? -1.338 -18.416 15.630 1.00 94.50 249 GLN A CA 1
ATOM 1927 C C . GLN A 1 249 ? -2.216 -17.580 16.565 1.00 94.50 249 GLN A C 1
ATOM 1929 O O . GLN A 1 249 ? -2.105 -17.665 17.793 1.00 94.50 249 GLN A O 1
ATOM 1934 N N . TRP A 1 250 ? -2.987 -16.686 15.954 1.00 90.19 250 TRP A N 1
ATOM 1935 C CA . TRP A 1 250 ? -4.060 -15.953 16.599 1.00 90.19 250 TRP A CA 1
ATOM 1936 C C . TRP A 1 250 ? -5.382 -16.487 16.080 1.00 90.19 250 TRP A C 1
ATOM 1938 O O . TRP A 1 250 ? -5.557 -16.634 14.874 1.00 90.19 250 TRP A O 1
ATOM 1948 N N . ASP A 1 251 ? -6.279 -16.766 17.015 1.00 80.19 251 ASP A N 1
ATOM 1949 C CA . ASP A 1 251 ? -7.681 -17.009 16.714 1.00 80.19 251 ASP A CA 1
ATOM 1950 C C . ASP A 1 251 ? -8.394 -15.656 16.512 1.00 80.19 251 ASP A C 1
ATOM 1952 O O . ASP A 1 251 ? -7.773 -14.585 16.540 1.00 80.19 251 ASP A O 1
ATOM 1956 N N . ASP A 1 252 ? -9.720 -15.684 16.402 1.00 84.75 252 ASP A N 1
ATOM 1957 C CA . ASP A 1 252 ? -10.564 -14.493 16.219 1.00 84.75 252 ASP A CA 1
ATOM 1958 C C . ASP A 1 252 ? -10.546 -13.522 17.421 1.00 84.75 252 ASP A C 1
ATOM 1960 O O . ASP A 1 252 ? -11.199 -12.480 17.398 1.00 84.75 252 ASP A O 1
ATOM 1964 N N . GLU A 1 253 ? -9.759 -13.805 18.467 1.00 84.69 253 GLU A N 1
ATOM 1965 C CA . GLU A 1 253 ? -9.604 -12.971 19.665 1.00 84.69 253 GLU A CA 1
ATOM 1966 C C . GLU A 1 253 ? -9.278 -11.505 19.338 1.00 84.69 253 GLU A C 1
ATOM 1968 O O . GLU A 1 253 ? -9.748 -10.600 20.022 1.00 84.69 253 GLU A O 1
ATOM 1973 N N . GLN A 1 254 ? -8.477 -11.242 18.299 1.00 88.06 254 GLN A N 1
ATOM 1974 C CA . GLN A 1 254 ? -8.158 -9.862 17.910 1.00 88.06 254 GLN A CA 1
ATOM 1975 C C . GLN A 1 254 ? -9.322 -9.160 17.207 1.00 88.06 254 GLN A C 1
ATOM 1977 O O . GLN A 1 254 ? -9.493 -7.955 17.383 1.00 88.06 254 GLN A O 1
ATOM 1982 N N . ILE A 1 255 ? -10.110 -9.896 16.419 1.00 90.50 255 ILE A N 1
ATOM 1983 C CA . ILE A 1 255 ? -11.319 -9.364 15.783 1.00 90.50 255 ILE A CA 1
ATOM 1984 C C . ILE A 1 255 ? -12.324 -8.997 16.875 1.00 90.50 255 ILE A C 1
ATOM 1986 O O . ILE A 1 255 ? -12.829 -7.876 16.891 1.00 90.50 255 ILE A O 1
ATOM 1990 N N . GLU A 1 256 ? -12.556 -9.900 17.828 1.00 92.44 256 GLU A N 1
ATOM 1991 C CA . GLU A 1 256 ? -13.448 -9.652 18.963 1.00 92.44 256 GLU A CA 1
ATOM 1992 C C . GLU A 1 256 ? -12.956 -8.494 19.836 1.00 92.44 256 GLU A C 1
ATOM 1994 O O . GLU A 1 256 ? -13.746 -7.635 20.221 1.00 92.44 256 GLU A O 1
ATOM 1999 N N . TYR A 1 257 ? -11.645 -8.380 20.055 1.00 91.25 257 TYR A N 1
ATOM 2000 C CA . TYR A 1 257 ? -11.066 -7.224 20.737 1.00 91.25 257 TYR A CA 1
ATOM 2001 C C . TYR A 1 257 ? -11.349 -5.903 20.000 1.00 91.25 257 TYR A C 1
ATOM 2003 O O . TYR A 1 257 ? -11.656 -4.897 20.639 1.00 91.25 257 TYR A O 1
ATOM 2011 N N . PHE A 1 258 ? -11.282 -5.866 18.665 1.00 92.75 258 PHE A N 1
ATOM 2012 C CA . PHE A 1 258 ? -11.605 -4.642 17.916 1.00 92.75 258 PHE A CA 1
ATOM 2013 C C . PHE A 1 258 ? -13.097 -4.337 17.936 1.00 92.75 258 PHE A C 1
ATOM 2015 O O . PHE A 1 258 ? -13.458 -3.171 18.088 1.00 92.75 258 PHE A O 1
ATOM 2022 N N . LYS A 1 259 ? -13.957 -5.360 17.868 1.00 94.44 259 LYS A N 1
ATOM 2023 C CA . LYS A 1 259 ? -15.407 -5.207 18.060 1.00 94.44 259 LYS A CA 1
ATOM 2024 C C . LYS A 1 259 ? -15.732 -4.632 19.440 1.00 94.44 259 LYS A C 1
ATOM 2026 O O . LYS A 1 259 ? -16.534 -3.708 19.548 1.00 94.44 259 LYS A O 1
ATOM 2031 N N . GLU A 1 260 ? -15.060 -5.109 20.486 1.00 94.38 260 GLU A N 1
ATOM 2032 C CA . GLU A 1 260 ? -15.172 -4.541 21.830 1.00 94.38 260 GLU A CA 1
ATOM 2033 C C . GLU A 1 260 ? -14.694 -3.083 21.846 1.00 94.38 260 GLU A C 1
ATOM 2035 O O . GLU A 1 260 ? -15.363 -2.224 22.414 1.00 94.38 260 GLU A O 1
ATOM 2040 N N . LYS A 1 261 ? -13.582 -2.753 21.180 1.00 92.38 261 LYS A N 1
ATOM 2041 C CA . LYS A 1 261 ? -13.062 -1.377 21.162 1.00 92.38 261 LYS A CA 1
ATOM 2042 C C . LYS A 1 261 ? -13.929 -0.367 20.419 1.00 92.38 261 LYS A C 1
ATOM 2044 O O . LYS A 1 261 ? -13.907 0.802 20.800 1.00 92.38 261 LYS A O 1
ATOM 2049 N N . VAL A 1 262 ? -14.699 -0.786 19.418 1.00 93.94 262 VAL A N 1
ATOM 2050 C CA . VAL A 1 262 ? -15.669 0.097 18.744 1.00 93.94 262 VAL A CA 1
ATOM 2051 C C . VAL A 1 262 ? -17.004 0.208 19.492 1.00 93.94 262 VAL A C 1
ATOM 2053 O O . VAL A 1 262 ? -17.788 1.106 19.189 1.00 93.94 262 VAL A O 1
ATOM 2056 N N . SER A 1 263 ? -17.266 -0.655 20.483 1.00 94.69 263 SER A N 1
ATOM 2057 C CA . SER A 1 263 ? -18.464 -0.577 21.333 1.00 94.69 263 SER A CA 1
ATOM 2058 C C . SER A 1 263 ? -18.449 0.644 22.259 1.00 94.69 263 SER A C 1
ATOM 2060 O O . SER A 1 263 ? -17.394 1.210 22.560 1.00 94.69 263 SER A O 1
ATOM 2062 N N . GLU A 1 264 ? -19.620 1.038 22.760 1.00 92.62 264 GLU A N 1
ATOM 2063 C CA . GLU A 1 264 ? -19.722 2.145 23.714 1.00 92.62 264 GLU A CA 1
ATOM 2064 C C . GLU A 1 264 ? -18.982 1.821 25.019 1.00 92.62 264 GLU A C 1
ATOM 2066 O O . GLU A 1 264 ? -18.253 2.657 25.553 1.00 92.62 264 GLU A O 1
ATOM 2071 N N . GLU A 1 265 ? -19.077 0.581 25.501 1.00 93.50 265 GLU A N 1
ATOM 2072 C CA . GLU A 1 265 ? -18.357 0.110 26.682 1.00 93.50 265 GLU A CA 1
ATOM 2073 C C . GLU A 1 265 ? -16.839 0.242 26.505 1.00 93.50 265 GLU A C 1
ATOM 2075 O O . GLU A 1 265 ? -16.153 0.752 27.399 1.00 93.50 265 GLU A O 1
ATOM 2080 N N . GLY A 1 266 ? -16.321 -0.157 25.338 1.00 92.56 266 GLY A N 1
ATOM 2081 C CA . GLY A 1 266 ? -14.904 -0.050 24.994 1.00 92.56 266 GLY A CA 1
ATOM 2082 C C . GLY A 1 266 ? -14.409 1.395 24.956 1.00 92.56 266 GLY A C 1
ATOM 2083 O O . GLY A 1 266 ? -13.336 1.695 25.492 1.00 92.56 266 GLY A O 1
ATOM 2084 N N . LYS A 1 267 ? -15.213 2.313 24.404 1.00 92.81 267 LYS A N 1
ATOM 2085 C CA . LYS A 1 267 ? -14.917 3.757 24.397 1.00 92.81 267 LYS A CA 1
ATOM 2086 C C . LYS A 1 267 ? -14.879 4.333 25.809 1.00 92.81 267 LYS A C 1
ATOM 2088 O O . LYS A 1 267 ? -13.933 5.037 26.164 1.00 92.81 267 LYS A O 1
ATOM 2093 N N . GLN A 1 268 ? -15.872 4.009 26.639 1.00 93.38 268 GLN A N 1
ATOM 2094 C CA . GLN A 1 268 ? -15.926 4.466 28.030 1.00 93.38 268 GLN A CA 1
ATOM 2095 C C . GLN A 1 268 ? -14.755 3.922 28.857 1.00 93.38 268 GLN A C 1
ATOM 2097 O O . GLN A 1 268 ? -14.226 4.622 29.722 1.00 93.38 268 GLN A O 1
ATOM 2102 N N . GLU A 1 269 ? -14.321 2.687 28.600 1.00 94.00 269 GLU A N 1
ATOM 2103 C CA . GLU A 1 269 ? -13.129 2.110 29.225 1.00 94.00 269 GLU A CA 1
ATOM 2104 C C . GLU A 1 269 ? -11.863 2.909 28.872 1.00 94.00 269 GLU A C 1
ATOM 2106 O O . GLU A 1 269 ? -11.074 3.261 29.753 1.00 94.00 269 GLU A O 1
ATOM 2111 N N . ASP A 1 270 ? -11.686 3.246 27.596 1.00 92.25 270 ASP A N 1
ATOM 2112 C CA . ASP A 1 270 ? -10.540 4.012 27.109 1.00 92.25 270 ASP A CA 1
ATOM 2113 C C . ASP A 1 270 ? -10.518 5.453 27.657 1.00 92.25 270 ASP A C 1
ATOM 2115 O O . ASP A 1 270 ? -9.454 5.956 28.037 1.00 92.25 270 ASP A O 1
ATOM 2119 N N . LEU A 1 271 ? -11.685 6.090 27.797 1.00 93.12 271 LEU A N 1
ATOM 2120 C CA . LEU A 1 271 ? -11.829 7.388 28.469 1.00 93.12 271 LEU A CA 1
ATOM 2121 C C . LEU A 1 271 ? -11.457 7.306 29.956 1.00 93.12 271 LEU A C 1
ATOM 2123 O O . LEU A 1 271 ? -10.709 8.149 30.453 1.00 93.12 271 LEU A O 1
ATOM 2127 N N . LYS A 1 272 ? -11.908 6.265 30.672 1.00 95.38 272 LYS A N 1
ATOM 2128 C CA . LYS A 1 272 ? -11.540 6.028 32.084 1.00 95.38 272 LYS A CA 1
ATOM 2129 C C . LYS A 1 272 ? -10.041 5.791 32.265 1.00 95.38 272 LYS A C 1
ATOM 2131 O O . LYS A 1 272 ? -9.486 6.169 33.293 1.00 95.38 272 LYS A O 1
ATOM 2136 N N . LYS A 1 273 ? -9.377 5.207 31.263 1.00 94.62 273 LYS A N 1
ATOM 2137 C CA . LYS A 1 273 ? -7.912 5.052 31.208 1.00 94.62 273 LYS A CA 1
ATOM 2138 C C . LYS A 1 273 ? -7.172 6.364 30.906 1.00 94.62 273 LYS A C 1
ATOM 2140 O O . LYS A 1 273 ? -5.944 6.368 30.878 1.00 94.62 273 LYS A O 1
ATOM 2145 N N . GLY A 1 274 ? -7.890 7.471 30.703 1.00 94.00 274 GLY A N 1
ATOM 2146 C CA . GLY A 1 274 ? -7.325 8.805 30.511 1.00 94.00 274 GLY A CA 1
ATOM 2147 C C . GLY A 1 274 ? -6.985 9.149 29.061 1.00 94.00 274 GLY A C 1
ATOM 2148 O O . GLY A 1 274 ? -6.270 10.126 28.832 1.00 94.00 274 GLY A O 1
ATOM 2149 N N . LYS A 1 275 ? -7.467 8.383 28.069 1.00 94.81 275 LYS A N 1
ATOM 2150 C CA . LYS A 1 275 ? -7.324 8.786 26.663 1.00 94.81 275 LYS A CA 1
ATOM 2151 C C . LYS A 1 275 ? -8.154 10.043 26.386 1.00 94.81 275 LYS A C 1
ATOM 2153 O O . LYS A 1 275 ? -9.273 10.189 26.871 1.00 94.81 275 LYS A O 1
ATOM 2158 N N . ALA A 1 276 ? -7.614 10.944 25.567 1.00 95.81 276 ALA A N 1
ATOM 2159 C CA . ALA A 1 276 ? -8.344 12.130 25.131 1.00 95.81 276 ALA A CA 1
ATOM 2160 C C . ALA A 1 276 ? -9.561 11.731 24.269 1.00 95.81 276 ALA A C 1
ATOM 2162 O O . ALA A 1 276 ? -9.405 10.857 23.414 1.00 95.81 276 ALA A O 1
ATOM 2163 N N . PRO A 1 277 ? -10.729 12.393 24.395 1.00 95.12 277 PRO A N 1
ATOM 2164 C CA . PRO A 1 277 ? -11.924 12.043 23.620 1.00 95.12 277 PRO A CA 1
ATOM 2165 C C . PRO A 1 277 ? -11.692 12.004 22.105 1.00 95.12 277 PRO A C 1
ATOM 2167 O O . PRO A 1 277 ? -12.057 11.033 21.451 1.00 95.12 277 PRO A O 1
ATOM 2170 N N . ALA A 1 278 ? -10.979 13.000 21.566 1.00 93.81 278 ALA A N 1
ATOM 2171 C CA . ALA A 1 278 ? -10.610 13.038 20.151 1.00 93.81 278 ALA A CA 1
ATOM 2172 C C . ALA A 1 278 ? -9.747 11.833 19.729 1.00 93.81 278 ALA A C 1
ATOM 2174 O O . ALA A 1 278 ? -9.880 11.335 18.619 1.00 93.81 278 ALA A O 1
ATOM 2175 N N . GLN A 1 279 ? -8.878 11.328 20.610 1.00 94.38 279 GLN A N 1
ATOM 2176 C CA . GLN A 1 279 ? -8.068 10.146 20.317 1.00 94.38 279 GLN A CA 1
ATOM 2177 C C . GLN A 1 279 ? -8.912 8.867 20.318 1.00 94.38 279 GLN A C 1
ATOM 2179 O O . GLN A 1 279 ? -8.669 7.995 19.494 1.00 94.38 279 GLN A O 1
ATOM 2184 N N . VAL A 1 280 ? -9.898 8.759 21.215 1.00 95.56 280 VAL A N 1
ATOM 2185 C CA . VAL A 1 280 ? -10.791 7.590 21.294 1.00 95.56 280 VAL A CA 1
ATOM 2186 C C . VAL A 1 280 ? -11.603 7.441 20.009 1.00 95.56 280 VAL A C 1
ATOM 2188 O O . VAL A 1 280 ? -11.646 6.353 19.445 1.00 95.56 280 VAL A O 1
ATOM 2191 N N . VAL A 1 281 ? -12.174 8.533 19.496 1.00 95.75 281 VAL A N 1
ATOM 2192 C CA . VAL A 1 281 ? -12.956 8.490 18.247 1.00 95.75 281 VAL A CA 1
ATOM 2193 C C . VAL A 1 281 ? -12.075 8.247 17.014 1.00 95.75 281 VAL A C 1
ATOM 2195 O O . VAL A 1 281 ? -12.496 7.585 16.072 1.00 95.75 281 VAL A O 1
ATOM 2198 N N . LEU A 1 282 ? -10.818 8.708 17.015 1.00 95.94 282 LEU A N 1
ATOM 2199 C CA . LEU A 1 282 ? -9.869 8.385 15.940 1.00 95.94 282 LEU A CA 1
ATOM 2200 C C . LEU A 1 282 ? -9.396 6.926 15.993 1.00 95.94 282 LEU A C 1
ATOM 2202 O O . LEU A 1 282 ? -9.211 6.308 14.945 1.00 95.94 282 LEU A O 1
ATOM 2206 N N . ASP A 1 283 ? -9.205 6.372 17.193 1.00 95.12 283 ASP A N 1
ATOM 2207 C CA . ASP A 1 283 ? -8.923 4.947 17.375 1.00 95.12 283 ASP A CA 1
ATOM 2208 C C . ASP A 1 283 ? -10.118 4.105 16.887 1.00 95.12 283 ASP A C 1
ATOM 2210 O O . ASP A 1 283 ? -9.913 3.132 16.165 1.00 95.12 283 ASP A O 1
ATOM 2214 N N . GLU A 1 284 ? -11.357 4.515 17.188 1.00 95.88 284 GLU A N 1
ATOM 2215 C CA . GLU A 1 284 ? -12.578 3.885 16.661 1.00 95.88 284 GLU A CA 1
ATOM 2216 C C . GLU A 1 284 ? -12.586 3.862 15.126 1.00 95.88 284 GLU A C 1
ATOM 2218 O O . GLU A 1 284 ? -12.759 2.797 14.536 1.00 95.88 284 GLU A O 1
ATOM 2223 N N . ALA A 1 285 ? -12.331 4.999 14.469 1.00 96.25 285 ALA A N 1
ATOM 2224 C CA . ALA A 1 285 ? -12.253 5.063 13.008 1.00 96.25 285 ALA A CA 1
ATOM 2225 C C . ALA A 1 285 ? -11.201 4.095 12.434 1.00 96.25 285 ALA A C 1
ATOM 2227 O O . ALA A 1 285 ? -11.432 3.461 11.403 1.00 96.25 285 ALA A O 1
ATOM 2228 N N . ALA A 1 286 ? -10.051 3.957 13.102 1.00 95.12 286 ALA A N 1
ATOM 2229 C CA . ALA A 1 286 ? -9.009 3.020 12.695 1.00 95.12 286 ALA A CA 1
ATOM 2230 C C . ALA A 1 286 ? -9.456 1.556 12.848 1.00 95.12 286 ALA A C 1
ATOM 2232 O O . ALA A 1 286 ? -9.237 0.759 11.936 1.00 95.12 286 ALA A O 1
ATOM 2233 N N . PHE A 1 287 ? -10.120 1.207 13.954 1.00 95.81 287 PHE A N 1
ATOM 2234 C CA . PHE A 1 287 ? -10.654 -0.142 14.162 1.00 95.81 287 PHE A CA 1
ATOM 2235 C C . PHE A 1 287 ? -11.768 -0.485 13.170 1.00 95.81 287 PHE A C 1
ATOM 2237 O O . PHE A 1 287 ? -11.800 -1.605 12.671 1.00 95.81 287 PHE A O 1
ATOM 2244 N N . LEU A 1 288 ? -12.634 0.469 12.822 1.00 95.88 288 LEU A N 1
ATOM 2245 C CA . LEU A 1 288 ? -13.671 0.273 11.804 1.00 95.88 288 LEU A CA 1
ATOM 2246 C C . LEU A 1 288 ? -13.078 -0.018 10.419 1.00 95.88 288 LEU A C 1
ATOM 2248 O O . LEU A 1 288 ? -13.581 -0.891 9.715 1.00 95.88 288 LEU A O 1
ATOM 2252 N N . LEU A 1 289 ? -11.990 0.661 10.038 1.00 94.94 289 LEU A N 1
ATOM 2253 C CA . LEU A 1 289 ? -11.265 0.357 8.797 1.00 94.94 289 LEU A CA 1
ATOM 2254 C C . LEU A 1 289 ? -10.628 -1.037 8.830 1.00 94.94 289 LEU A C 1
ATOM 2256 O O . LEU A 1 289 ? -10.660 -1.753 7.830 1.00 94.94 289 LEU A O 1
ATOM 2260 N N . ASP A 1 290 ? -10.042 -1.422 9.964 1.00 95.31 290 ASP A N 1
ATOM 2261 C CA . ASP A 1 290 ? -9.447 -2.747 10.135 1.00 95.31 290 ASP A CA 1
ATOM 2262 C C . ASP A 1 290 ? -10.522 -3.845 10.046 1.00 95.31 290 ASP A C 1
ATOM 2264 O O . ASP A 1 290 ? -10.346 -4.802 9.294 1.00 95.31 290 ASP A O 1
ATOM 2268 N N . LEU A 1 291 ? -11.667 -3.681 10.713 1.00 95.25 291 LEU A N 1
ATOM 2269 C CA . LEU A 1 291 ? -12.788 -4.625 10.654 1.00 95.25 291 LEU A CA 1
ATOM 2270 C C . LEU A 1 291 ? -13.390 -4.721 9.245 1.00 95.25 291 LEU A C 1
ATOM 2272 O O . LEU A 1 291 ? -13.551 -5.824 8.729 1.00 95.25 291 LEU A O 1
ATOM 2276 N N . ALA A 1 292 ? -13.622 -3.591 8.572 1.00 94.56 292 ALA A N 1
ATOM 2277 C CA . ALA A 1 292 ? -14.127 -3.587 7.197 1.00 94.56 292 ALA A CA 1
ATOM 2278 C C . ALA A 1 292 ? -13.176 -4.289 6.212 1.00 94.56 292 ALA A C 1
ATOM 2280 O O . ALA A 1 292 ? -13.626 -4.839 5.209 1.00 94.56 292 ALA A O 1
ATOM 2281 N N . SER A 1 293 ? -11.869 -4.319 6.501 1.00 94.25 293 SER A N 1
ATOM 2282 C CA . SER A 1 293 ? -10.884 -5.039 5.684 1.00 94.25 293 SER A CA 1
ATOM 2283 C C . SER A 1 293 ? -11.023 -6.560 5.749 1.00 94.25 293 SER A C 1
ATOM 2285 O O . SER A 1 293 ? -10.733 -7.245 4.763 1.00 94.25 293 SER A O 1
ATOM 2287 N N . VAL A 1 294 ? -11.504 -7.086 6.881 1.00 93.19 294 VAL A N 1
ATOM 2288 C CA . VAL A 1 294 ? -11.730 -8.523 7.082 1.00 93.19 294 VAL A CA 1
ATOM 2289 C C . VAL A 1 294 ? -12.818 -8.997 6.118 1.00 93.19 294 VAL A C 1
ATOM 2291 O O . VAL A 1 294 ? -12.568 -9.847 5.263 1.00 93.19 294 VAL A O 1
ATOM 2294 N N . ASP A 1 295 ? -13.980 -8.346 6.147 1.00 87.94 295 ASP A N 1
ATOM 2295 C CA . ASP A 1 295 ? -15.143 -8.753 5.349 1.00 87.94 295 ASP A CA 1
ATOM 2296 C C . ASP A 1 295 ? -15.136 -8.173 3.918 1.00 87.94 295 ASP A C 1
ATOM 2298 O O . ASP A 1 295 ? -15.724 -8.734 2.982 1.00 87.94 295 ASP A O 1
ATOM 2302 N N . GLY A 1 296 ? -14.399 -7.078 3.711 1.00 87.81 296 GLY A N 1
ATOM 2303 C CA . GLY A 1 296 ? -14.391 -6.294 2.477 1.00 87.81 296 GLY A CA 1
ATOM 2304 C C . GLY A 1 296 ? -15.646 -5.436 2.305 1.00 87.81 296 GLY A C 1
ATOM 2305 O O . GLY A 1 296 ? -16.078 -5.214 1.174 1.00 87.81 296 GLY A O 1
ATOM 2306 N N . THR A 1 297 ? -16.248 -4.994 3.410 1.00 89.38 297 THR A N 1
ATOM 2307 C CA . THR A 1 297 ? -17.515 -4.246 3.475 1.00 89.38 297 THR A CA 1
ATOM 2308 C C . THR A 1 297 ? -17.283 -2.754 3.733 1.00 89.38 297 THR A C 1
ATOM 2310 O O . THR A 1 297 ? -17.816 -2.157 4.664 1.00 89.38 297 THR A O 1
ATOM 2313 N N . TRP A 1 298 ? -16.464 -2.120 2.891 1.00 91.50 298 TRP A N 1
ATOM 2314 C CA . TRP A 1 298 ? -16.045 -0.722 3.071 1.00 91.50 298 TRP A CA 1
ATOM 2315 C C . TRP A 1 298 ? -17.198 0.272 3.185 1.00 91.50 298 TRP A C 1
ATOM 2317 O O . TRP A 1 298 ? -17.127 1.200 3.984 1.00 91.50 298 TRP A O 1
ATOM 2327 N N . ASP A 1 299 ? -18.257 0.073 2.403 1.00 92.44 299 ASP A N 1
ATOM 2328 C CA . ASP A 1 299 ? -19.375 1.014 2.321 1.00 92.44 299 ASP A CA 1
ATOM 2329 C C . ASP A 1 299 ? -20.169 1.102 3.633 1.00 92.44 299 ASP A C 1
ATOM 2331 O O . ASP A 1 299 ? -20.696 2.162 3.967 1.00 92.44 299 ASP A O 1
ATOM 2335 N N . GLU A 1 300 ? -20.210 0.016 4.410 1.00 92.81 300 GLU A N 1
ATOM 2336 C CA . GLU A 1 300 ? -20.979 -0.075 5.657 1.00 92.81 300 GLU A CA 1
ATOM 2337 C C . GLU A 1 300 ? -20.391 0.801 6.771 1.00 92.81 300 GLU A C 1
ATOM 2339 O O . GLU A 1 300 ? -21.114 1.241 7.663 1.00 92.81 300 GLU A O 1
ATOM 2344 N N . CYS A 1 301 ? -19.085 1.083 6.725 1.00 92.75 301 CYS A N 1
ATOM 2345 C CA . CYS A 1 301 ? -18.406 1.863 7.756 1.00 92.75 301 CYS A CA 1
ATOM 2346 C C . CYS A 1 301 ? -18.173 3.336 7.380 1.00 92.75 301 CYS A C 1
ATOM 2348 O O . CYS A 1 301 ? -17.752 4.108 8.243 1.00 92.75 301 CYS A O 1
ATOM 2350 N N . VAL A 1 302 ? -18.472 3.759 6.140 1.00 94.75 302 VAL A N 1
ATOM 2351 C CA . VAL A 1 302 ? -18.214 5.129 5.641 1.00 94.75 302 VAL A CA 1
ATOM 2352 C C . VAL A 1 302 ? -18.850 6.194 6.534 1.00 94.75 302 VAL A C 1
ATOM 2354 O O . VAL A 1 302 ? -18.172 7.142 6.937 1.00 94.75 302 VAL A O 1
ATOM 2357 N N . GLU A 1 303 ? -20.141 6.043 6.847 1.00 96.06 303 GLU A N 1
ATOM 2358 C CA . GLU A 1 303 ? -20.899 7.032 7.619 1.00 96.06 303 GLU A CA 1
ATOM 2359 C C . GLU A 1 303 ? -20.304 7.201 9.019 1.00 96.06 303 GLU A C 1
ATOM 2361 O O . GLU A 1 303 ? -19.920 8.311 9.396 1.00 96.06 303 GLU A O 1
ATOM 2366 N N . ARG A 1 304 ? -20.112 6.091 9.744 1.00 96.19 304 ARG A N 1
ATOM 2367 C CA . ARG A 1 304 ? -19.561 6.131 11.102 1.00 96.19 304 ARG A CA 1
ATOM 2368 C C . ARG A 1 304 ? -18.123 6.642 11.133 1.00 96.19 304 ARG A C 1
ATOM 2370 O O . ARG A 1 304 ? -17.780 7.440 12.000 1.00 96.19 304 ARG A O 1
ATOM 2377 N N . ILE A 1 305 ? -17.280 6.246 10.178 1.00 96.19 305 ILE A N 1
ATOM 2378 C CA . ILE A 1 305 ? -15.906 6.757 10.090 1.00 96.19 305 ILE A CA 1
ATOM 2379 C C . ILE A 1 305 ? -15.918 8.279 9.898 1.00 96.19 305 ILE A C 1
ATOM 2381 O O . ILE A 1 305 ? -15.159 8.987 10.564 1.00 96.19 305 ILE A O 1
ATOM 2385 N N . ALA A 1 306 ? -16.770 8.806 9.018 1.00 96.62 306 ALA A N 1
ATOM 2386 C CA . ALA A 1 306 ? -16.871 10.247 8.817 1.00 96.62 306 ALA A CA 1
ATOM 2387 C C . ALA A 1 306 ? -17.322 10.984 10.088 1.00 96.62 306 ALA A C 1
ATOM 2389 O O . ALA A 1 306 ? -16.766 12.036 10.414 1.00 96.62 306 ALA A O 1
ATOM 2390 N N . GLU A 1 307 ? -18.279 10.426 10.832 1.00 97.50 307 GLU A N 1
ATOM 2391 C CA . GLU A 1 307 ? -18.685 10.956 12.137 1.00 97.50 307 GLU A CA 1
ATOM 2392 C C . GLU A 1 307 ? -17.522 10.992 13.128 1.00 97.50 307 GLU A C 1
ATOM 2394 O O . GLU A 1 307 ? -17.285 12.036 13.730 1.00 97.50 307 GLU A O 1
ATOM 2399 N N . CYS A 1 308 ? -16.732 9.919 13.235 1.00 97.06 308 CYS A N 1
ATOM 2400 C CA . CYS A 1 308 ? -15.548 9.883 14.095 1.00 97.06 308 CYS A CA 1
ATOM 2401 C C . CYS A 1 308 ? -14.559 11.019 13.772 1.00 97.06 308 CYS A C 1
ATOM 2403 O O . CYS A 1 308 ? -14.078 11.708 14.675 1.00 97.06 308 CYS A O 1
ATOM 2405 N N . TYR A 1 309 ? -14.272 11.264 12.487 1.00 96.50 309 TYR A N 1
ATOM 2406 C CA . TYR A 1 309 ? -13.404 12.379 12.079 1.00 96.50 309 TYR A CA 1
ATOM 2407 C C . TYR A 1 309 ? -14.026 13.742 12.406 1.00 96.50 309 TYR A C 1
ATOM 2409 O O . TYR A 1 309 ? -13.317 14.656 12.833 1.00 96.50 309 TYR A O 1
ATOM 2417 N N . LYS A 1 310 ? -15.346 13.886 12.263 1.00 97.25 310 LYS A N 1
ATOM 2418 C CA . LYS A 1 310 ? -16.076 15.106 12.625 1.00 97.25 310 LYS A CA 1
ATOM 2419 C C . LYS A 1 310 ? -16.038 15.370 14.135 1.00 97.25 310 LYS A C 1
ATOM 2421 O O . LYS A 1 310 ? -15.746 16.492 14.543 1.00 97.25 310 LYS A O 1
ATOM 2426 N N . GLU A 1 311 ? -16.269 14.345 14.955 1.00 96.31 311 GLU A N 1
ATOM 2427 C CA . GLU A 1 311 ? -16.174 14.381 16.423 1.00 96.31 311 GLU A CA 1
ATOM 2428 C C . GLU A 1 311 ? -14.750 14.729 16.893 1.00 96.31 311 GLU A C 1
ATOM 2430 O O . GLU A 1 311 ? -14.576 15.454 17.873 1.00 96.31 311 GLU A O 1
ATOM 2435 N N . ALA A 1 312 ? -13.723 14.302 16.149 1.00 95.69 312 ALA A N 1
ATOM 2436 C CA . ALA A 1 312 ? -12.327 14.683 16.375 1.00 95.69 312 ALA A CA 1
ATOM 2437 C C . ALA A 1 312 ? -11.979 16.119 15.925 1.00 95.69 312 ALA A C 1
ATOM 2439 O O . ALA A 1 312 ? -10.839 16.555 16.093 1.00 95.69 312 ALA A O 1
ATOM 2440 N N . GLY A 1 313 ? -12.923 16.857 15.331 1.00 95.19 313 GLY A N 1
ATOM 2441 C CA . GLY A 1 313 ? -12.715 18.209 14.802 1.00 95.19 313 GLY A CA 1
ATOM 2442 C C . GLY A 1 313 ? -12.110 18.266 13.392 1.00 95.19 313 GLY A C 1
ATOM 2443 O O . GLY A 1 313 ? -11.815 19.354 12.899 1.00 95.19 313 GLY A O 1
ATOM 2444 N N . LEU A 1 314 ? -11.957 17.127 12.712 1.00 95.06 314 LEU A N 1
ATOM 2445 C CA . LEU A 1 314 ? -11.410 17.004 11.356 1.00 95.06 314 LEU A CA 1
ATOM 2446 C C . LEU A 1 314 ? -12.534 17.015 10.305 1.00 95.06 314 LEU A C 1
ATOM 2448 O O . LEU A 1 314 ? -12.724 16.063 9.549 1.00 95.06 314 LEU A O 1
ATOM 2452 N N . ASN A 1 315 ? -13.289 18.117 10.258 1.00 95.50 315 ASN A N 1
ATOM 2453 C CA . ASN A 1 315 ? -14.462 18.272 9.382 1.00 95.50 315 ASN A CA 1
ATOM 2454 C C . ASN A 1 315 ? -14.142 18.105 7.888 1.00 95.50 315 ASN A C 1
ATOM 2456 O O . ASN A 1 315 ? -14.959 17.570 7.138 1.00 95.50 315 ASN A O 1
ATOM 2460 N N . ASP A 1 316 ? -12.960 18.545 7.462 1.00 94.44 316 ASP A N 1
ATOM 2461 C CA . ASP A 1 316 ? -12.532 18.437 6.066 1.00 94.44 316 ASP A CA 1
ATOM 2462 C C . ASP A 1 316 ? -12.327 16.966 5.667 1.00 94.44 316 ASP A C 1
ATOM 2464 O O . ASP A 1 316 ? -12.773 16.533 4.607 1.00 94.44 316 ASP A O 1
ATOM 2468 N N . VAL A 1 317 ? -11.759 16.156 6.571 1.00 94.12 317 VAL A N 1
ATOM 2469 C CA . VAL A 1 317 ? -11.590 14.707 6.371 1.00 94.12 317 VAL A CA 1
ATOM 2470 C C . VAL A 1 317 ? -12.943 14.002 6.346 1.00 94.12 317 VAL A C 1
ATOM 2472 O O . VAL A 1 317 ? -13.178 13.172 5.474 1.00 94.12 317 VAL A O 1
ATOM 2475 N N . ALA A 1 318 ? -13.854 14.361 7.254 1.00 95.38 318 ALA A N 1
ATOM 2476 C CA . ALA A 1 318 ? -15.214 13.823 7.256 1.00 95.38 318 ALA A CA 1
ATOM 2477 C C . ALA A 1 318 ? -15.948 14.121 5.934 1.00 95.38 318 ALA A C 1
ATOM 2479 O O . ALA A 1 318 ? -16.556 13.228 5.347 1.00 95.38 318 ALA A O 1
ATOM 2480 N N . THR A 1 319 ? -15.823 15.355 5.431 1.00 94.88 319 THR A N 1
ATOM 2481 C CA . THR A 1 319 ? -16.399 15.783 4.145 1.00 94.88 319 THR A CA 1
ATOM 2482 C C . THR A 1 319 ? -15.809 14.986 2.984 1.00 94.88 319 THR A C 1
ATOM 2484 O O . THR A 1 319 ? -16.546 14.490 2.134 1.00 94.88 319 THR A O 1
ATOM 2487 N N . PHE A 1 320 ? -14.485 14.814 2.966 1.00 95.00 320 PHE A N 1
ATOM 2488 C CA . PHE A 1 320 ? -13.806 13.994 1.969 1.00 95.00 320 PHE A CA 1
ATOM 2489 C C . PHE A 1 320 ? -14.284 12.539 1.990 1.00 95.00 320 PHE A C 1
ATOM 2491 O O . PHE A 1 320 ? -14.550 11.978 0.930 1.00 95.00 320 PHE A O 1
ATOM 2498 N N . ILE A 1 321 ? -14.423 11.931 3.170 1.00 94.12 321 ILE A N 1
ATOM 2499 C CA . ILE A 1 321 ? -14.864 10.537 3.322 1.00 94.12 321 ILE A CA 1
ATOM 2500 C C . ILE A 1 321 ? -16.296 10.355 2.810 1.00 94.12 321 ILE A C 1
ATOM 2502 O O . ILE A 1 321 ? -16.538 9.430 2.038 1.00 94.12 321 ILE A O 1
ATOM 2506 N N . GLN A 1 322 ? -17.209 11.270 3.147 1.00 93.00 322 GLN A N 1
ATOM 2507 C CA . GLN A 1 322 ? -18.614 11.224 2.710 1.00 93.00 322 GLN A CA 1
ATOM 2508 C C . GLN A 1 322 ? -18.821 11.565 1.232 1.00 93.00 322 GLN A C 1
ATOM 2510 O O . GLN A 1 322 ? -19.879 11.266 0.681 1.00 93.00 322 GLN A O 1
ATOM 2515 N N . TYR A 1 323 ? -17.841 12.198 0.583 1.00 92.25 323 TYR A N 1
ATOM 2516 C CA . TYR A 1 323 ? -17.968 12.574 -0.818 1.00 92.25 323 TYR A CA 1
ATOM 2517 C C . TYR A 1 323 ? -18.206 11.343 -1.699 1.00 92.25 323 TYR A C 1
ATOM 2519 O O . TYR A 1 323 ? -17.419 10.397 -1.661 1.00 92.25 323 TYR A O 1
ATOM 2527 N N . THR A 1 324 ? -19.251 11.385 -2.516 1.00 86.56 324 THR A N 1
ATOM 2528 C CA . THR A 1 324 ? -19.592 10.387 -3.537 1.00 86.56 324 THR A CA 1
ATOM 2529 C C . THR A 1 324 ? -20.086 11.124 -4.784 1.00 86.56 324 THR A C 1
ATOM 2531 O O . THR A 1 324 ? -20.664 12.206 -4.656 1.00 86.56 324 THR A O 1
ATOM 2534 N N . ASP A 1 325 ? -19.778 10.583 -5.967 1.00 83.38 325 ASP A N 1
ATOM 2535 C CA . ASP A 1 325 ? -20.252 11.112 -7.260 1.00 83.38 325 ASP A CA 1
ATOM 2536 C C . ASP A 1 325 ? -21.697 10.703 -7.579 1.00 83.38 325 ASP A C 1
ATOM 2538 O O . ASP A 1 325 ? -22.087 9.571 -7.207 1.00 83.38 325 ASP A O 1
#

Foldseek 3Di:
DDDDDDPDDDDQLLPLPDPQFDDDDDDDDDDDDDDDQDDVQCCCCHQVVGHDAPCLQLLLQLCVLVVFAADRQQAQVLFALQDGGGTQADDCWHTDLQAIDGFHPGDLLSLLLSLLVLLVDPPPPSNVSSCVSSPPSSVVLDDRCVVVVVPPPDSLVCSCPRRHDGPVSLLVVLVVCVVVVNLVVNLVSLVVQPPCVRDPLALCSLLSNLVSCVVVVVLVVSLVSLVVSVSGQRNRNVDANVSSCVSVVHDCVVVVVLVCLLDPNNLVVVVVVVDDNLSSLSSNLSSLSSNCSNRSPNVVCLQSSLVSCVSSVNNSNSSSSPRHD

Nearest PDB structures (foldseek):
  2ho1-assembly1_A  TM=3.425E-01  e=2.936E-01  Pseudomonas aeruginosa PAO1
  6u3w-assembly1_B  TM=3.328E-01  e=2.351E-01  Saccharomyces cerevisiae S288C
  3mv2-assembly1_B  TM=3.216E-01  e=2.936E-01  Saccharomyces cerevisiae
  3esl-assembly1_A  TM=4.144E-01  e=5.267E+00  Saccharomyces cerevisiae
  2lah-assembly1_A  TM=3.356E-01  e=3.531E+00  Homo sapiens

InterPro domains:
  IPR045287 Protein IN CHLOROPLAST ATPASE BIOGENESIS [PTHR35115] (1-325)
  IPR060503 PAB, middle domain [PF28502] (167-251)
  IPR060505 PAB, C-terminal domain [PF28503] (255-322)

Organism: Cannabis sativa (NCBI:txid3483)

Mean predicted aligned error: 8.1 Å

pLDDT: mean 85.92, std 19.63, range [23.92, 98.62]

Radius of gyration: 21.68 Å; Cα contacts (8 Å, |Δi|>4): 444; chains: 1; bounding box: 46×55×63 Å

Secondary structure (DSSP, 8-state):
----------S-GGGGS-TTS--------------S---HHHHHHHTS-SPPPTTHHHHHHHHHHTT--B--TT--TTS-TT----BSS-SSEEEETTEEEE--SSHHHHHHHHHHHHHHSS-HHHHHHHHHHHHHHHHHH--TTHHHHTT---HHHHIIIII---HHHHHHHHHHHHHTT-HHHHHHHHHHHT-TTTSTT-SHHHHHHHHHHHHTT-HHHHHHHHHHHTTS-GGGSSS-HHHHHHHHT--THHHHHHHHHHSHHHHHHHHHTT--HHHHHHHHHHHHHHHHHHHT-HHHHHHHHHHHHHHTT-HHHHHHHH---